Protein AF-A0A5E4I6Q4-F1 (afdb_monomer_lite)

Structure (mmCIF, N/CA/C/O backbone):
data_AF-A0A5E4I6Q4-F1
#
_entry.id   AF-A0A5E4I6Q4-F1
#
loop_
_atom_site.group_PDB
_atom_site.id
_atom_site.type_symbol
_atom_site.label_atom_id
_atom_site.label_alt_id
_atom_site.label_comp_id
_atom_site.label_asym_id
_atom_site.label_entity_id
_atom_site.label_seq_id
_atom_site.pdbx_PDB_ins_code
_atom_site.Cartn_x
_atom_site.Cartn_y
_atom_site.Cartn_z
_atom_site.occupancy
_atom_site.B_iso_or_equiv
_atom_site.auth_seq_id
_atom_site.auth_comp_id
_atom_site.auth_asym_id
_atom_site.auth_atom_id
_atom_site.pdbx_PDB_model_num
ATOM 1 N N . MET A 1 1 ? -23.056 -50.085 17.068 1.00 37.31 1 MET A N 1
ATOM 2 C CA . MET A 1 1 ? -22.862 -48.964 16.122 1.00 37.31 1 MET A CA 1
ATOM 3 C C . MET A 1 1 ? -22.404 -47.774 16.956 1.00 37.31 1 MET A C 1
ATOM 5 O O . MET A 1 1 ? -23.234 -47.095 17.533 1.00 37.31 1 MET A O 1
ATOM 9 N N . ASN A 1 2 ? -21.147 -47.797 17.407 1.00 28.59 2 ASN A N 1
ATOM 10 C CA . ASN A 1 2 ? -20.019 -47.035 16.840 1.00 28.59 2 ASN A CA 1
ATOM 11 C C . ASN A 1 2 ? -20.391 -45.556 16.638 1.00 28.59 2 ASN A C 1
ATOM 13 O O . ASN A 1 2 ? -21.121 -45.236 15.712 1.00 28.59 2 ASN A O 1
ATOM 17 N N . ASN A 1 3 ? -20.069 -44.687 17.597 1.00 42.19 3 ASN A N 1
ATOM 18 C CA . ASN A 1 3 ? -18.735 -44.093 17.787 1.00 42.19 3 ASN A CA 1
ATOM 19 C C . ASN A 1 3 ? -18.360 -43.156 16.629 1.00 42.19 3 ASN A C 1
ATOM 21 O O . ASN A 1 3 ? -17.433 -43.450 15.887 1.00 42.19 3 ASN A O 1
ATOM 25 N N . ILE A 1 4 ? -19.116 -42.065 16.462 1.00 39.75 4 ILE A N 1
ATOM 26 C CA . ILE A 1 4 ? -18.724 -40.887 15.674 1.00 39.75 4 ILE A CA 1
ATOM 27 C C . ILE A 1 4 ? -19.424 -39.675 16.298 1.00 39.75 4 ILE A C 1
ATOM 29 O O . ILE A 1 4 ? -20.606 -39.482 16.032 1.00 39.75 4 ILE A O 1
ATOM 33 N N . SER A 1 5 ? -18.722 -38.929 17.162 1.00 38.31 5 SER A N 1
ATOM 34 C CA . SER A 1 5 ? -18.863 -37.469 17.422 1.00 38.31 5 SER A CA 1
ATOM 35 C C . SER A 1 5 ? -18.318 -37.014 18.793 1.00 38.31 5 SER A C 1
ATOM 37 O O . SER A 1 5 ? -18.852 -36.090 19.389 1.00 38.31 5 SER A O 1
ATOM 39 N N . ASN A 1 6 ? -17.223 -37.611 19.286 1.00 37.44 6 ASN A N 1
ATOM 40 C CA . ASN A 1 6 ? -16.431 -37.016 20.383 1.00 37.44 6 ASN A CA 1
ATOM 41 C C . ASN A 1 6 ? -15.024 -36.562 19.948 1.00 37.44 6 ASN A C 1
ATOM 43 O O . ASN A 1 6 ? -14.197 -36.204 20.778 1.00 37.44 6 ASN A O 1
ATOM 47 N N . GLU A 1 7 ? -14.767 -36.524 18.640 1.00 39.22 7 GLU A N 1
ATOM 48 C CA . GLU A 1 7 ? -13.599 -35.863 18.053 1.00 39.22 7 GLU A CA 1
ATOM 49 C C . GLU A 1 7 ? -14.046 -34.605 17.310 1.00 39.22 7 GLU A C 1
ATOM 51 O O . GLU A 1 7 ? -14.034 -34.547 16.087 1.00 39.22 7 GLU A O 1
ATOM 56 N N . LEU A 1 8 ? -14.490 -33.590 18.044 1.00 41.78 8 LEU A N 1
ATOM 57 C CA . LEU A 1 8 ? -14.462 -32.211 17.573 1.00 41.78 8 LEU A CA 1
ATOM 58 C C . LEU A 1 8 ? -14.488 -31.311 18.803 1.00 41.78 8 LEU A C 1
ATOM 60 O O . LEU A 1 8 ? -15.467 -31.288 19.537 1.00 41.78 8 LEU A O 1
ATOM 64 N N . ILE A 1 9 ? -13.402 -30.548 18.948 1.00 37.16 9 ILE A N 1
ATOM 65 C CA . ILE A 1 9 ? -13.146 -29.506 19.946 1.00 37.16 9 ILE A CA 1
ATOM 66 C C . ILE A 1 9 ? -12.423 -30.019 21.205 1.00 37.16 9 ILE A C 1
ATOM 68 O O . ILE A 1 9 ? -13.009 -30.309 22.241 1.00 37.16 9 ILE A O 1
ATOM 72 N N . GLY A 1 10 ? -11.089 -30.034 21.129 1.00 40.12 10 GLY A N 1
ATOM 73 C CA . GLY A 1 10 ? -10.194 -30.047 22.288 1.00 40.12 10 GLY A CA 1
ATOM 74 C C . GLY A 1 10 ? -10.239 -28.730 23.072 1.00 40.12 10 GLY A C 1
ATOM 75 O O . GLY A 1 10 ? -9.217 -28.070 23.230 1.00 40.12 10 GLY A O 1
ATOM 76 N N . ILE A 1 11 ? -11.421 -28.339 23.546 1.00 40.50 11 ILE A N 1
ATOM 77 C CA . ILE A 1 11 ? -11.565 -27.397 24.653 1.00 40.50 11 ILE A CA 1
ATOM 78 C C . ILE A 1 11 ? -11.856 -28.280 25.856 1.00 40.50 11 ILE A C 1
ATOM 80 O O . ILE A 1 11 ? -12.981 -28.722 26.066 1.00 40.50 11 ILE A O 1
ATOM 84 N N . THR A 1 12 ? -10.827 -28.592 26.635 1.00 47.59 12 THR A N 1
ATOM 85 C CA . THR A 1 12 ? -11.036 -29.011 28.017 1.00 47.59 12 THR A CA 1
ATOM 86 C C . THR A 1 12 ? -11.840 -27.898 28.682 1.00 47.59 12 THR A C 1
ATOM 88 O O . THR A 1 12 ? -11.290 -26.826 28.937 1.00 47.59 12 THR A O 1
ATOM 91 N N . GLU A 1 13 ? -13.144 -28.098 28.907 1.00 59.09 13 GLU A N 1
ATOM 92 C CA . GLU A 1 13 ? -13.925 -27.161 29.715 1.00 59.09 13 GLU A CA 1
ATOM 93 C C . GLU A 1 13 ? -13.166 -26.950 31.027 1.00 59.09 13 GLU A C 1
ATOM 95 O O . GLU A 1 13 ? -12.804 -27.907 31.719 1.00 59.09 13 GLU A O 1
ATOM 100 N N . LYS A 1 14 ? -12.828 -25.694 31.327 1.00 69.19 14 LYS A N 1
ATOM 101 C CA . LYS A 1 14 ? -12.052 -25.346 32.512 1.00 69.19 14 LYS A CA 1
ATOM 102 C C . LYS A 1 14 ? -12.900 -25.660 33.740 1.00 69.19 14 LYS A C 1
ATOM 104 O O . LYS A 1 14 ? -13.774 -24.887 34.119 1.00 69.19 14 LYS A O 1
ATOM 109 N N . THR A 1 15 ? -12.639 -26.807 34.349 1.00 78.19 15 THR A N 1
ATOM 110 C CA . THR A 1 15 ? -13.292 -27.222 35.588 1.00 78.19 15 THR A CA 1
ATOM 111 C C . THR A 1 15 ? -12.471 -26.801 36.799 1.00 78.19 15 THR A C 1
ATOM 113 O O . THR A 1 15 ? -11.248 -26.938 36.764 1.00 78.19 15 THR A O 1
ATOM 116 N N . MET A 1 16 ? -13.126 -26.393 37.881 1.00 76.25 16 MET A N 1
ATOM 117 C CA . MET A 1 16 ? -12.502 -26.186 39.193 1.00 76.25 16 MET A CA 1
ATOM 118 C C . MET A 1 16 ? -13.147 -27.081 40.254 1.00 76.25 16 MET A C 1
ATOM 120 O O . MET A 1 16 ? -14.271 -27.556 40.093 1.00 76.25 16 MET A O 1
ATOM 124 N N . THR A 1 17 ? -12.430 -27.345 41.335 1.00 85.44 17 THR A N 1
ATOM 125 C CA . THR A 1 17 ? -12.935 -28.087 42.492 1.00 85.44 17 THR A CA 1
ATOM 126 C C . THR A 1 17 ? -13.806 -27.196 43.383 1.00 85.44 17 THR A C 1
ATOM 128 O O . THR A 1 17 ? -13.746 -25.968 43.330 1.00 85.44 17 THR A O 1
ATOM 131 N N . VAL A 1 18 ? -14.608 -27.820 44.250 1.00 81.69 18 VAL A N 1
ATOM 132 C CA . VAL A 1 18 ? -15.419 -27.104 45.253 1.00 81.69 18 VAL A CA 1
ATOM 133 C C . VAL A 1 18 ? -14.542 -26.260 46.185 1.00 81.69 18 VAL A C 1
ATOM 135 O O . VAL A 1 18 ? -14.928 -25.146 46.532 1.00 81.69 18 VAL A O 1
ATOM 138 N N . GLN A 1 19 ? -13.353 -26.759 46.537 1.00 80.94 19 GLN A N 1
ATOM 139 C CA . GLN A 1 19 ? -12.404 -26.049 47.392 1.00 80.94 19 GLN A CA 1
ATOM 140 C C . GLN A 1 19 ? -11.861 -24.789 46.705 1.00 80.94 19 GLN A C 1
ATOM 142 O O . GLN A 1 19 ? -11.884 -23.717 47.296 1.00 80.94 19 GLN A O 1
ATOM 147 N N . GLU A 1 20 ? -11.460 -24.887 45.436 1.00 79.88 20 GLU A N 1
ATOM 148 C CA . GLU A 1 20 ? -10.967 -23.733 44.668 1.00 79.88 20 GLU A CA 1
ATOM 149 C C . GLU A 1 20 ? -12.044 -22.651 44.489 1.00 79.88 20 GLU A C 1
ATOM 151 O O . GLU A 1 20 ? -11.748 -21.454 44.556 1.00 79.88 20 GLU A O 1
ATOM 156 N N . LEU A 1 21 ? -13.307 -23.052 44.301 1.00 81.31 21 LEU A N 1
ATOM 157 C CA . LEU A 1 21 ? -14.433 -22.117 44.258 1.00 81.31 21 LEU A CA 1
ATOM 158 C C . LEU A 1 21 ? -14.678 -21.459 45.624 1.00 81.31 21 LEU A C 1
ATOM 160 O O . LEU A 1 21 ? -14.914 -20.253 45.689 1.00 81.31 21 LEU A O 1
ATOM 164 N N . ALA A 1 22 ? -14.616 -22.237 46.706 1.00 80.31 22 ALA A N 1
ATOM 165 C CA . ALA A 1 22 ? -14.786 -21.749 48.072 1.00 80.31 22 ALA A CA 1
ATOM 166 C C . ALA A 1 22 ? -13.720 -20.701 48.430 1.00 80.31 22 ALA A C 1
ATOM 168 O O . ALA A 1 22 ? -14.059 -19.616 48.907 1.00 80.31 22 ALA A O 1
ATOM 169 N N . ASP A 1 23 ? -12.459 -20.986 48.099 1.00 81.25 23 ASP A N 1
ATOM 170 C CA . ASP A 1 23 ? -11.334 -20.074 48.307 1.00 81.25 23 ASP A CA 1
ATOM 171 C C . ASP A 1 23 ? -11.501 -18.784 47.486 1.00 81.25 23 ASP A C 1
ATOM 173 O O . ASP A 1 23 ? -11.292 -17.688 48.007 1.00 81.25 23 ASP A O 1
ATOM 177 N N . SER A 1 24 ? -11.955 -18.897 46.230 1.00 78.44 24 SER A N 1
ATOM 178 C CA . SER A 1 24 ? -12.177 -17.750 45.330 1.00 78.44 24 SER A CA 1
ATOM 179 C C . SER A 1 24 ? -13.331 -16.843 45.766 1.00 78.44 24 SER A C 1
ATOM 181 O O . SER A 1 24 ? -13.309 -15.642 45.501 1.00 78.44 24 SER A O 1
ATOM 183 N N . LEU A 1 25 ? -14.358 -17.410 46.402 1.00 77.62 25 LEU A N 1
ATOM 184 C CA . LEU A 1 25 ? -15.524 -16.676 46.897 1.00 77.62 25 LEU A CA 1
ATOM 185 C C . LEU A 1 25 ? -15.396 -16.281 48.378 1.00 77.62 25 LEU A C 1
ATOM 187 O O . LEU A 1 25 ? -16.311 -15.661 48.911 1.00 77.62 25 LEU A O 1
ATOM 191 N N . HIS A 1 26 ? -14.284 -16.624 49.041 1.00 79.56 26 HIS A N 1
ATOM 192 C CA . HIS A 1 26 ? -14.064 -16.414 50.478 1.00 79.56 26 HIS A CA 1
ATOM 193 C C . HIS A 1 26 ? -15.190 -16.977 51.365 1.00 79.56 26 HIS A C 1
ATOM 195 O O . HIS A 1 26 ? -15.563 -16.395 52.384 1.00 79.56 26 HIS A O 1
ATOM 201 N N . VAL A 1 27 ? -15.725 -18.140 50.989 1.00 79.69 27 VAL A N 1
ATOM 202 C CA . VAL A 1 27 ? -16.767 -18.856 51.739 1.00 79.69 27 VAL A CA 1
ATOM 203 C C . VAL A 1 27 ? -16.291 -20.253 52.115 1.00 79.69 27 VAL A C 1
ATOM 205 O O . VAL A 1 27 ? -15.338 -20.777 51.553 1.00 79.69 27 VAL A O 1
ATOM 208 N N . SER A 1 28 ? -16.958 -20.893 53.077 1.00 82.81 28 SER A N 1
ATOM 209 C CA . SER A 1 28 ? -16.600 -22.265 53.447 1.00 82.81 28 SER A CA 1
ATOM 210 C C . SER A 1 28 ? -17.014 -23.269 52.363 1.00 82.81 28 SER A C 1
ATOM 212 O O . SER A 1 28 ? -18.101 -23.155 51.793 1.00 82.81 28 SER A O 1
ATOM 214 N N . ASP A 1 29 ? -16.208 -24.314 52.152 1.00 83.81 29 ASP A N 1
ATOM 215 C CA . ASP A 1 29 ? -16.547 -25.461 51.289 1.00 83.81 29 ASP A CA 1
ATOM 216 C C . ASP A 1 29 ? -17.932 -26.047 51.646 1.00 83.81 29 ASP A C 1
ATOM 218 O O . ASP A 1 29 ? -18.755 -26.327 50.772 1.00 83.81 29 ASP A O 1
ATOM 222 N N . LYS A 1 30 ? -18.266 -26.097 52.943 1.00 82.62 30 LYS A N 1
ATOM 223 C CA . LYS A 1 30 ? -19.582 -26.520 53.447 1.00 82.62 30 LYS A CA 1
ATOM 224 C C . LYS A 1 30 ? -20.731 -25.638 52.947 1.00 82.62 30 LYS A C 1
ATOM 226 O O . LYS A 1 30 ? -21.824 -26.148 52.703 1.00 82.62 30 LYS A O 1
ATOM 231 N N . THR A 1 31 ? -20.506 -24.331 52.824 1.00 81.94 31 THR A N 1
ATOM 232 C CA . THR A 1 31 ? -21.489 -23.383 52.283 1.00 81.94 31 THR A CA 1
ATOM 233 C C . THR A 1 31 ? -21.745 -23.687 50.812 1.00 81.94 31 THR A C 1
ATOM 235 O O . THR A 1 31 ? -22.898 -23.869 50.436 1.00 81.94 31 THR A O 1
ATOM 238 N N . ILE A 1 32 ? -20.686 -23.865 50.013 1.00 82.94 32 ILE A N 1
ATOM 239 C CA . ILE A 1 32 ? -20.807 -24.233 48.595 1.00 82.94 32 ILE A CA 1
ATOM 240 C C . ILE A 1 32 ? -21.587 -25.543 48.431 1.00 82.94 32 ILE A C 1
ATOM 242 O O . ILE A 1 32 ? -22.529 -25.608 47.644 1.00 82.94 32 ILE A O 1
ATOM 246 N N . ARG A 1 33 ? -21.257 -26.580 49.213 1.00 83.69 33 ARG A N 1
ATOM 247 C CA . ARG A 1 33 ? -21.940 -27.886 49.145 1.00 83.69 33 ARG A CA 1
ATOM 248 C C . ARG A 1 33 ? -23.430 -27.802 49.455 1.00 83.69 33 ARG A C 1
ATOM 250 O O . ARG A 1 33 ? -24.223 -28.449 48.782 1.00 83.69 33 ARG A O 1
ATOM 257 N N . ARG A 1 34 ? -23.824 -26.997 50.445 1.00 80.81 34 ARG A N 1
ATOM 258 C CA . ARG A 1 34 ? -25.244 -26.769 50.765 1.00 80.81 34 ARG A CA 1
ATOM 259 C C . ARG A 1 34 ? -25.977 -26.072 49.627 1.00 80.81 34 ARG A C 1
ATOM 261 O O . ARG A 1 34 ? -27.086 -26.474 49.293 1.00 80.81 34 ARG A O 1
ATOM 268 N N . THR A 1 35 ? -25.347 -25.076 49.011 1.00 82.25 35 THR A N 1
ATOM 269 C CA . THR A 1 35 ? -25.918 -24.374 47.858 1.00 82.25 35 THR A CA 1
ATOM 270 C C . THR A 1 35 ? -26.094 -25.315 46.669 1.00 82.25 35 THR A C 1
ATOM 272 O O . THR A 1 35 ? -27.136 -25.287 46.026 1.00 82.25 35 THR A O 1
ATOM 275 N N . ILE A 1 36 ? -25.131 -26.207 46.418 1.00 80.62 36 ILE A N 1
ATOM 276 C CA . ILE A 1 36 ? -25.232 -27.241 45.375 1.00 80.62 36 ILE A CA 1
ATOM 277 C C . ILE A 1 36 ? -26.431 -28.164 45.620 1.00 80.62 36 ILE A C 1
ATOM 279 O O . ILE A 1 36 ? -27.177 -28.445 44.686 1.00 80.62 36 ILE A O 1
ATOM 283 N N . ILE A 1 37 ? -26.636 -28.611 46.864 1.00 78.69 37 ILE A N 1
ATOM 284 C CA . ILE A 1 37 ? -27.785 -29.452 47.235 1.00 78.69 37 ILE A CA 1
ATOM 285 C C . ILE A 1 37 ? -29.097 -28.702 46.977 1.00 78.69 37 ILE A C 1
ATOM 287 O O . ILE A 1 37 ? -29.947 -29.220 46.266 1.00 78.69 37 ILE A O 1
ATOM 291 N N . SER A 1 38 ? -29.215 -27.456 47.445 1.00 78.25 38 SER A N 1
ATOM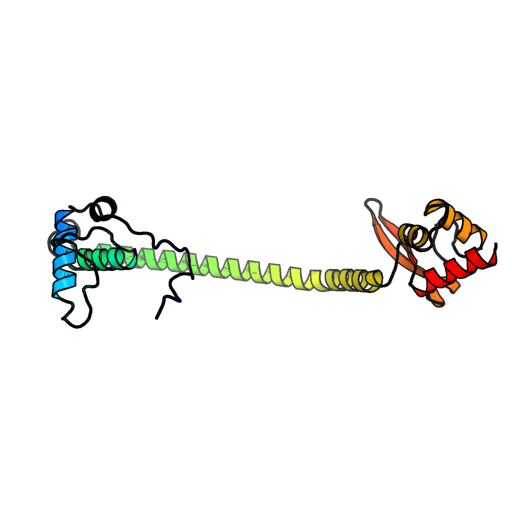 292 C CA . SER A 1 38 ? -30.398 -26.608 47.220 1.00 78.25 38 SER A CA 1
ATOM 293 C C . SER A 1 38 ? -30.704 -26.402 45.728 1.00 78.25 38 SER A C 1
ATOM 295 O O . SER A 1 38 ? -31.844 -26.523 45.282 1.00 78.25 38 SER A O 1
ATOM 297 N N . ILE A 1 39 ? -29.674 -26.138 44.917 1.00 77.44 39 ILE A N 1
ATOM 298 C CA . ILE A 1 39 ? -29.818 -25.985 43.462 1.00 77.44 39 ILE A CA 1
ATOM 299 C C . ILE A 1 39 ? -30.283 -27.298 42.817 1.00 77.44 39 ILE A C 1
ATOM 301 O O . ILE A 1 39 ? -31.140 -27.277 41.940 1.00 77.44 39 ILE A O 1
ATOM 305 N N . ASN A 1 40 ? -29.746 -28.440 43.247 1.00 72.69 40 ASN A N 1
ATOM 306 C CA . ASN A 1 40 ? -30.131 -29.741 42.703 1.00 72.69 40 ASN A CA 1
ATOM 307 C C . ASN A 1 40 ? -31.540 -30.178 43.145 1.00 72.69 40 ASN A C 1
ATOM 309 O O . ASN A 1 40 ? -32.232 -30.820 42.367 1.00 72.69 40 ASN A O 1
ATOM 313 N N . GLU A 1 41 ? -31.976 -29.826 44.357 1.00 71.06 41 GLU A N 1
ATOM 314 C CA . GLU A 1 41 ? -33.321 -30.129 44.875 1.00 71.06 41 GLU A CA 1
ATOM 315 C C . GLU A 1 41 ? -34.415 -29.266 44.227 1.00 71.06 41 GLU A C 1
ATOM 317 O O . GLU A 1 41 ? -35.553 -29.706 44.090 1.00 71.06 41 GLU A O 1
ATOM 322 N N . THR A 1 42 ? -34.080 -28.045 43.802 1.00 68.19 42 THR A N 1
ATOM 323 C CA . THR A 1 42 ? -35.021 -27.124 43.137 1.00 68.19 42 THR A CA 1
ATOM 324 C C . THR A 1 42 ? -35.219 -27.411 41.644 1.00 68.19 42 THR A C 1
ATOM 326 O O . THR A 1 42 ? -36.145 -26.874 41.035 1.00 68.19 42 THR A O 1
ATOM 329 N N . LEU A 1 43 ? -34.382 -28.261 41.043 1.00 64.62 43 LEU A N 1
ATOM 330 C CA . LEU A 1 43 ? -34.456 -28.660 39.636 1.00 64.62 43 LEU A CA 1
ATOM 331 C C . LEU A 1 43 ? -35.113 -30.049 39.521 1.00 64.62 43 LEU A C 1
ATOM 333 O O . LEU A 1 43 ? -34.482 -31.074 39.762 1.00 64.62 43 LEU A O 1
ATOM 337 N N . ASP A 1 44 ? -36.397 -30.084 39.159 1.00 51.84 44 ASP A N 1
ATOM 338 C CA . ASP A 1 44 ? -37.236 -31.289 39.210 1.00 51.84 44 ASP A CA 1
ATOM 339 C C . ASP A 1 44 ? -36.951 -32.308 38.067 1.00 51.84 44 ASP A C 1
ATOM 341 O O . ASP A 1 44 ? -37.130 -32.034 36.876 1.00 51.84 44 ASP A O 1
ATOM 345 N N . SER A 1 45 ? -36.463 -33.488 38.472 1.00 47.47 45 SER A N 1
ATOM 346 C CA . SER A 1 45 ? -36.653 -34.870 37.965 1.00 47.47 45 SER A CA 1
ATOM 347 C C . SER A 1 45 ? -36.604 -35.272 36.470 1.00 47.47 45 SER A C 1
ATOM 349 O O . SER A 1 45 ? -36.641 -36.474 36.207 1.00 47.47 45 SER A O 1
ATOM 351 N N . THR A 1 46 ? -36.432 -34.386 35.478 1.00 45.56 46 THR A N 1
ATOM 352 C CA . THR A 1 46 ? -36.355 -34.813 34.045 1.00 45.56 46 THR A CA 1
ATOM 353 C C . THR A 1 46 ? -34.986 -34.607 33.381 1.00 45.56 46 THR A C 1
ATOM 355 O O . THR A 1 46 ? -34.751 -35.068 32.265 1.00 45.56 46 THR A O 1
ATOM 358 N N . ALA A 1 47 ? -34.033 -33.987 34.075 1.00 43.41 47 ALA A N 1
ATOM 359 C CA . ALA A 1 47 ? -32.642 -33.912 33.645 1.00 43.41 47 ALA A CA 1
ATOM 360 C C . ALA A 1 47 ? -31.755 -34.393 34.792 1.00 43.41 47 ALA A C 1
ATOM 362 O O . ALA A 1 47 ? -31.725 -33.782 35.858 1.00 43.41 47 ALA A O 1
ATOM 363 N N . GLN A 1 48 ? -31.051 -35.503 34.576 1.00 42.44 48 GLN A N 1
ATOM 364 C CA . GLN A 1 48 ? -29.946 -35.945 35.423 1.00 42.44 48 GLN A CA 1
ATOM 365 C C . GLN A 1 48 ? -29.100 -34.717 35.830 1.00 42.44 48 GLN A C 1
ATOM 367 O O . GLN A 1 48 ? -28.639 -33.987 34.956 1.00 42.44 48 GLN A O 1
ATOM 372 N N . GLY A 1 49 ? -28.985 -34.480 37.142 1.00 52.69 49 GLY A N 1
ATOM 373 C CA . GLY A 1 49 ? -28.625 -33.210 37.789 1.00 52.69 49 GLY A CA 1
ATOM 374 C C . GLY A 1 49 ? -27.585 -32.320 37.098 1.00 52.69 49 GLY A C 1
ATOM 375 O O . GLY A 1 49 ? -26.539 -32.786 36.654 1.00 52.69 49 GLY A O 1
ATOM 376 N N . TYR A 1 50 ? -27.858 -31.008 37.106 1.00 60.25 50 TYR A N 1
ATOM 377 C CA . TYR A 1 50 ? -27.000 -29.946 36.561 1.00 60.25 50 TYR A CA 1
ATOM 378 C C . TYR A 1 50 ? -25.565 -29.994 37.101 1.00 60.25 50 TYR A C 1
ATOM 380 O O . TYR A 1 50 ? -24.648 -29.579 36.402 1.00 60.25 50 TYR A O 1
ATOM 388 N N . ILE A 1 51 ? -25.361 -30.518 38.315 1.00 64.25 51 ILE A N 1
ATOM 389 C CA . ILE A 1 51 ? -24.047 -30.794 38.902 1.00 64.25 51 ILE A CA 1
ATOM 390 C C . ILE A 1 51 ? -23.946 -32.296 39.185 1.00 64.25 51 ILE A C 1
ATOM 392 O O . ILE A 1 51 ? -24.644 -32.819 40.057 1.00 64.25 51 ILE A O 1
ATOM 396 N N . HIS A 1 52 ? -23.051 -32.988 38.478 1.00 60.94 52 HIS A N 1
ATOM 397 C CA . HIS A 1 52 ? -22.773 -34.399 38.733 1.00 60.94 52 HIS A CA 1
ATOM 398 C C . HIS A 1 52 ? -22.084 -34.571 40.092 1.00 60.94 52 HIS A C 1
ATOM 400 O O . HIS A 1 52 ? -21.048 -33.962 40.372 1.00 60.94 52 HIS A O 1
ATOM 406 N N . THR A 1 53 ? -22.668 -35.415 40.940 1.00 63.91 53 THR A N 1
ATOM 407 C CA . THR A 1 53 ? -22.111 -35.779 42.244 1.00 63.91 53 THR A CA 1
ATOM 408 C C . THR A 1 53 ? -21.814 -37.277 42.270 1.00 63.91 53 THR A C 1
ATOM 410 O O . THR A 1 53 ? -22.639 -38.076 41.834 1.00 63.91 53 THR A O 1
ATOM 413 N N . GLU A 1 54 ? -20.652 -37.674 42.787 1.00 57.50 54 GLU A N 1
ATOM 414 C CA . GLU A 1 54 ? -20.380 -39.066 43.172 1.00 57.50 54 GLU A CA 1
ATOM 415 C C . GLU A 1 54 ? -20.481 -39.154 44.694 1.00 57.50 54 GLU A C 1
ATOM 417 O O . GLU A 1 54 ? -19.897 -38.338 45.407 1.00 57.50 54 GLU A O 1
ATOM 422 N N . ASN A 1 55 ? -21.260 -40.106 45.216 1.00 56.81 55 ASN A N 1
ATOM 423 C CA . ASN A 1 55 ? -21.509 -40.260 46.659 1.00 56.81 55 ASN A CA 1
ATOM 424 C C . ASN A 1 55 ? -22.020 -38.978 47.364 1.00 56.81 55 ASN A C 1
ATOM 426 O O . ASN A 1 55 ? -21.759 -38.771 48.547 1.00 56.81 55 ASN A O 1
ATOM 430 N N . GLY A 1 56 ? -22.726 -38.094 46.645 1.00 57.09 56 GLY A N 1
ATOM 431 C CA . GLY A 1 56 ? -23.212 -36.809 47.172 1.00 57.09 56 GLY A CA 1
ATOM 432 C C . GLY A 1 56 ? -22.168 -35.680 47.189 1.00 57.09 56 GLY A C 1
ATOM 433 O O . GLY A 1 56 ? -22.419 -34.614 47.747 1.00 57.09 56 GLY A O 1
ATOM 434 N N . ILE A 1 57 ? -21.000 -35.886 46.571 1.00 59.50 57 ILE A N 1
ATOM 435 C CA . ILE A 1 57 ? -19.898 -34.920 46.498 1.00 59.50 57 ILE A CA 1
ATOM 436 C C . ILE A 1 57 ? -19.703 -34.497 45.036 1.00 59.50 57 ILE A C 1
ATOM 438 O O . ILE A 1 57 ? -19.426 -35.323 44.169 1.00 59.50 57 ILE A O 1
ATOM 442 N N . ALA A 1 58 ? -19.817 -33.196 44.754 1.00 61.09 58 ALA A N 1
ATOM 443 C CA . ALA A 1 58 ? -19.405 -32.638 43.465 1.00 61.09 58 ALA A CA 1
ATOM 444 C C . ALA A 1 58 ? -17.871 -32.653 43.367 1.00 61.09 58 ALA A C 1
ATOM 446 O O . ALA A 1 58 ? -17.192 -32.099 44.235 1.00 61.09 58 ALA A O 1
ATOM 447 N N . ILE A 1 59 ? -17.326 -33.300 42.334 1.00 63.16 59 ILE A N 1
ATOM 448 C CA . ILE A 1 59 ? -15.871 -33.464 42.160 1.00 63.16 59 ILE A CA 1
ATOM 449 C C . ILE A 1 59 ? -15.288 -32.301 41.352 1.00 63.16 59 ILE A C 1
ATOM 451 O O . ILE A 1 59 ? -14.197 -31.815 41.653 1.00 63.16 59 ILE A O 1
ATOM 455 N N . ARG A 1 60 ? -16.022 -31.841 40.332 1.00 74.19 60 ARG A N 1
ATOM 456 C CA . ARG A 1 60 ? -15.604 -30.785 39.407 1.00 74.19 60 ARG A CA 1
ATOM 457 C C . ARG A 1 60 ? -16.792 -29.941 38.968 1.00 74.19 60 ARG A C 1
ATOM 459 O O . ARG A 1 60 ? -17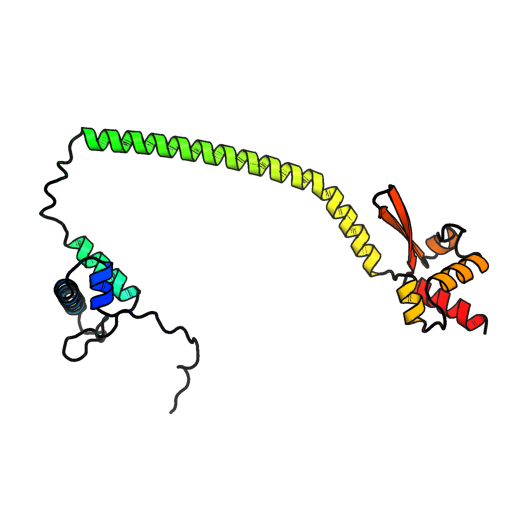.849 -30.486 38.664 1.00 74.19 60 ARG A O 1
ATOM 466 N N . LEU A 1 61 ? -16.580 -28.630 38.939 1.00 77.00 61 LEU A N 1
ATOM 467 C CA . LEU A 1 61 ? -17.558 -27.621 38.562 1.00 77.00 61 LEU A CA 1
ATOM 468 C C . LEU A 1 61 ? -17.107 -26.898 37.292 1.00 77.00 61 LEU A C 1
ATOM 470 O O . LEU A 1 61 ? -15.958 -26.459 37.207 1.00 77.00 61 LEU A O 1
ATOM 474 N N . THR A 1 62 ? -18.001 -26.769 36.318 1.00 79.81 62 THR A N 1
ATOM 475 C CA . THR A 1 62 ? -17.812 -25.931 35.129 1.00 79.81 62 THR A CA 1
ATOM 476 C C . THR A 1 62 ? -18.036 -24.456 35.472 1.00 79.81 62 THR A C 1
ATOM 478 O O . THR A 1 62 ? -18.661 -24.113 36.477 1.00 79.81 62 THR A O 1
ATOM 481 N N . GLU A 1 63 ? -17.562 -23.548 34.620 1.00 71.25 63 GLU A N 1
ATOM 482 C CA . GLU A 1 63 ? -17.722 -22.098 34.813 1.00 71.25 63 GLU A CA 1
ATOM 483 C C . GLU A 1 63 ? -19.196 -21.658 34.928 1.00 71.25 63 GLU A C 1
ATOM 485 O O . GLU A 1 63 ? -19.542 -20.804 35.753 1.00 71.25 63 GLU A O 1
ATOM 490 N N . ALA A 1 64 ? -20.084 -22.296 34.159 1.00 69.12 64 ALA A N 1
ATOM 491 C CA . ALA A 1 64 ? -21.521 -22.049 34.226 1.00 69.12 64 ALA A CA 1
ATOM 492 C C . ALA A 1 64 ? -22.102 -22.443 35.598 1.00 69.12 64 ALA A C 1
ATOM 494 O O . ALA A 1 64 ? -22.878 -21.688 36.191 1.00 69.12 64 ALA A O 1
ATOM 495 N N . GLN A 1 65 ? -21.660 -23.579 36.149 1.00 76.94 65 GLN A N 1
ATOM 496 C CA . GLN A 1 65 ? -22.075 -24.046 37.473 1.00 76.94 65 GLN A CA 1
ATOM 497 C C . GLN A 1 65 ? -21.569 -23.116 38.583 1.00 76.94 65 GLN A C 1
ATOM 499 O O . GLN A 1 65 ? -22.340 -22.743 39.468 1.00 76.94 65 GLN A O 1
ATOM 504 N N . CYS A 1 66 ? -20.310 -22.671 38.510 1.00 75.69 66 CYS A N 1
ATOM 505 C CA . CYS A 1 66 ? -19.739 -21.722 39.470 1.00 75.69 66 CYS A CA 1
ATOM 506 C C . CYS A 1 66 ? -20.498 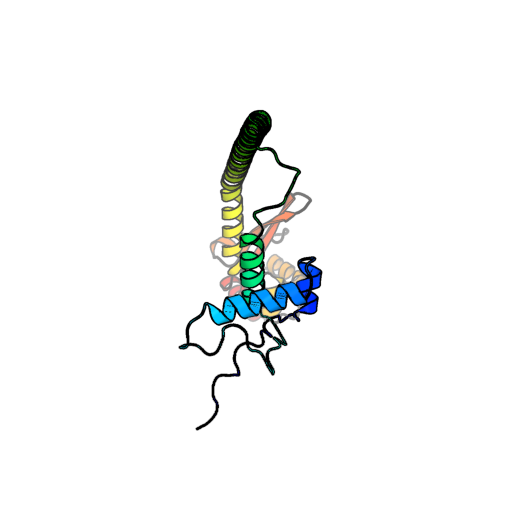-20.390 39.488 1.00 75.69 66 CYS A C 1
ATOM 508 O O . CYS A 1 66 ? -20.801 -19.860 40.558 1.00 75.69 66 CYS A O 1
ATOM 510 N N . THR A 1 67 ? -20.854 -19.871 38.311 1.00 77.12 67 THR A N 1
ATOM 511 C CA . THR A 1 67 ? -21.624 -18.625 38.183 1.00 77.12 67 THR A CA 1
ATOM 512 C C . THR A 1 67 ? -22.997 -18.743 38.841 1.00 77.12 67 THR A C 1
ATOM 514 O O . THR A 1 67 ? -23.399 -17.859 39.597 1.00 77.12 67 THR A O 1
ATOM 517 N N . ARG A 1 68 ? -23.702 -19.861 38.629 1.00 75.88 68 ARG A N 1
ATOM 518 C CA . ARG A 1 68 ? -25.015 -20.091 39.247 1.00 75.88 68 ARG A CA 1
ATOM 519 C C . ARG A 1 68 ? -24.929 -20.194 40.771 1.00 75.88 68 ARG A C 1
ATOM 521 O O . ARG A 1 68 ? -25.758 -19.601 41.456 1.00 75.88 68 ARG A O 1
ATOM 528 N N . ILE A 1 69 ? -23.918 -20.896 41.291 1.00 78.56 69 ILE A N 1
ATOM 529 C CA . ILE A 1 69 ? -23.661 -21.001 42.736 1.00 78.56 69 ILE A CA 1
ATOM 530 C C . ILE A 1 69 ? -23.395 -19.616 43.335 1.00 78.56 69 ILE A C 1
ATOM 532 O O . ILE A 1 69 ? -23.957 -19.287 44.377 1.00 78.56 69 ILE A O 1
ATOM 536 N N . LYS A 1 70 ? -22.581 -18.790 42.667 1.00 78.38 70 LYS A N 1
ATOM 537 C CA . LYS A 1 70 ? -22.300 -17.417 43.101 1.00 78.38 70 LYS A CA 1
ATOM 538 C C . LYS A 1 70 ? -23.578 -16.576 43.184 1.00 78.38 70 LYS A C 1
ATOM 540 O O . LYS A 1 70 ? -23.819 -15.959 44.214 1.00 78.38 70 LYS A O 1
ATOM 545 N N . MET A 1 71 ? -24.412 -16.603 42.144 1.00 74.31 71 MET A N 1
ATOM 546 C CA . MET A 1 71 ? -25.682 -15.865 42.129 1.00 74.31 71 MET A CA 1
ATOM 547 C C . MET A 1 71 ? -26.624 -16.297 43.257 1.00 74.31 71 MET A C 1
ATOM 549 O O . MET A 1 71 ? -27.292 -15.463 43.860 1.00 74.31 71 MET A O 1
ATOM 553 N N . GLU A 1 72 ? -26.686 -17.597 43.542 1.00 78.75 72 GLU A N 1
ATOM 554 C CA . GLU A 1 72 ? -27.525 -18.126 44.616 1.00 78.75 72 GLU A CA 1
ATOM 555 C C . GLU A 1 72 ? -27.023 -17.649 45.987 1.00 78.75 72 GLU A C 1
ATOM 557 O O . GLU A 1 72 ? -27.811 -17.187 46.805 1.00 78.75 72 GLU A O 1
ATOM 562 N N . LEU A 1 73 ? -25.705 -17.670 46.222 1.00 76.25 73 LEU A N 1
ATOM 563 C CA . LEU A 1 73 ? -25.105 -17.146 47.455 1.00 76.25 73 LEU A CA 1
ATOM 564 C C . LEU A 1 73 ? -25.380 -15.651 47.640 1.00 76.25 73 LEU A C 1
ATOM 566 O O . LEU A 1 73 ? -25.789 -15.242 48.724 1.00 76.25 73 LEU A O 1
ATOM 570 N N . GLU A 1 74 ? -25.212 -14.854 46.584 1.00 71.88 74 GLU A N 1
ATOM 571 C CA . GLU A 1 74 ? -25.521 -13.418 46.578 1.00 71.88 74 GLU A CA 1
ATOM 572 C C . GLU A 1 74 ? -27.009 -13.141 46.862 1.00 71.88 74 GLU A C 1
ATOM 574 O O . GLU A 1 74 ? -27.334 -12.165 47.537 1.00 71.88 74 GLU A O 1
ATOM 579 N N . GLY A 1 75 ? -27.912 -14.026 46.428 1.00 64.75 75 GLY A N 1
ATOM 580 C CA . GLY A 1 75 ? -29.348 -13.935 46.706 1.00 64.75 75 GLY A CA 1
ATOM 581 C C . GLY A 1 75 ? -29.731 -14.169 48.174 1.00 64.75 75 GLY A C 1
ATOM 582 O O . GLY A 1 75 ? -30.704 -13.583 48.648 1.00 64.75 75 GLY A O 1
ATOM 583 N N . HIS A 1 76 ? -28.952 -14.966 48.916 1.00 60.19 76 HIS A N 1
ATOM 584 C CA . HIS A 1 76 ? -29.202 -15.285 50.335 1.00 60.19 76 HIS A CA 1
ATOM 585 C C . HIS A 1 76 ? -28.573 -14.280 51.322 1.00 60.19 76 HIS A C 1
ATOM 587 O O . HIS A 1 76 ? -28.727 -14.427 52.534 1.00 60.19 76 HIS A O 1
ATOM 593 N N . HIS A 1 77 ? -27.896 -13.231 50.840 1.00 54.97 77 HIS A N 1
ATOM 594 C CA . HIS A 1 77 ? -27.146 -12.262 51.658 1.00 54.97 77 HIS A CA 1
ATOM 595 C C . HIS A 1 77 ? -27.968 -11.129 52.318 1.00 54.97 77 HIS A C 1
ATOM 597 O O . HIS A 1 77 ? -27.398 -10.122 52.731 1.00 54.97 77 HIS A O 1
ATOM 603 N N . ASN A 1 78 ? -29.281 -11.275 52.519 1.00 55.84 78 ASN A N 1
ATOM 604 C CA . ASN A 1 78 ? -30.069 -10.281 53.263 1.00 55.84 78 ASN A CA 1
ATOM 605 C C . ASN A 1 78 ? -30.443 -10.773 54.666 1.00 55.84 78 ASN A C 1
ATOM 607 O O . ASN A 1 78 ? -31.433 -11.487 54.787 1.00 55.84 78 ASN A O 1
ATOM 611 N N . LEU A 1 79 ? -29.690 -10.344 55.703 1.00 51.88 79 LEU A N 1
ATOM 612 C CA . LEU A 1 79 ? -30.231 -9.840 56.996 1.00 51.88 79 LEU A CA 1
ATOM 613 C C . LEU A 1 79 ? -29.213 -9.465 58.105 1.00 51.88 79 LEU A C 1
ATOM 615 O O . LEU A 1 79 ? -29.641 -9.211 59.228 1.00 51.88 79 LEU A O 1
ATOM 619 N N . ALA A 1 80 ? -27.906 -9.330 57.852 1.00 43.53 80 ALA A N 1
ATOM 620 C CA . ALA A 1 80 ? -27.019 -8.712 58.853 1.00 43.53 80 ALA A CA 1
ATOM 621 C C . ALA A 1 80 ? -25.751 -8.090 58.247 1.00 43.53 80 ALA A C 1
ATOM 623 O O . ALA A 1 80 ? -24.654 -8.604 58.445 1.00 43.53 80 ALA A O 1
ATOM 624 N N . ASP A 1 81 ? -25.892 -6.960 57.550 1.00 43.75 81 ASP A N 1
ATOM 625 C CA . ASP A 1 81 ? -24.781 -6.015 57.397 1.00 43.75 81 ASP A CA 1
ATOM 626 C C . ASP A 1 81 ? -25.116 -4.742 58.181 1.00 43.75 81 ASP A C 1
ATOM 628 O O . ASP A 1 81 ? -25.944 -3.922 57.783 1.00 43.75 81 ASP A O 1
ATOM 632 N N . ASN A 1 82 ? -24.525 -4.619 59.366 1.00 47.25 82 ASN A N 1
ATOM 633 C CA . ASN A 1 82 ? -24.824 -3.568 60.338 1.00 47.25 82 ASN A CA 1
ATOM 634 C C . ASN A 1 82 ? -24.079 -2.251 60.024 1.00 47.25 82 ASN A C 1
ATOM 636 O O . ASN A 1 82 ? -23.750 -1.495 60.936 1.00 47.25 82 ASN A O 1
ATOM 640 N N . THR A 1 83 ? -23.775 -1.980 58.746 1.00 43.88 83 THR A N 1
ATOM 641 C CA . THR A 1 83 ? -23.007 -0.792 58.321 1.00 43.88 83 THR A CA 1
ATOM 642 C C . THR A 1 83 ? -23.701 0.134 57.318 1.00 43.88 83 THR A C 1
ATOM 644 O O . THR A 1 83 ? -23.160 1.196 57.020 1.00 43.88 83 THR A O 1
ATOM 647 N N . ALA A 1 84 ? -24.923 -0.155 56.860 1.00 49.44 84 ALA A N 1
ATOM 648 C CA . ALA A 1 84 ? -25.616 0.718 55.906 1.00 49.44 84 ALA A CA 1
ATOM 649 C C . ALA A 1 84 ? -27.047 1.064 56.341 1.00 49.44 84 ALA A C 1
ATOM 651 O O . ALA A 1 84 ? -28.032 0.537 55.821 1.00 49.44 84 ALA A O 1
ATOM 652 N N . VAL A 1 85 ? -27.176 2.029 57.255 1.00 45.53 85 VAL A N 1
ATOM 653 C CA . VAL A 1 85 ? -28.425 2.793 57.369 1.00 45.53 85 VAL A CA 1
ATOM 654 C C . VAL A 1 85 ? -28.574 3.591 56.069 1.00 45.53 85 VAL A C 1
ATOM 656 O O . VAL A 1 85 ? -27.801 4.514 55.817 1.00 45.53 85 VAL A O 1
ATOM 659 N N . LYS A 1 86 ? -29.546 3.242 55.219 1.00 50.47 86 LYS A N 1
ATOM 660 C CA . LYS A 1 86 ? -29.910 4.066 54.056 1.00 50.47 86 LYS A CA 1
ATOM 661 C C . LYS A 1 86 ? -30.489 5.390 54.561 1.00 50.47 86 LYS A C 1
ATOM 663 O O . LYS A 1 86 ? -31.637 5.439 54.995 1.00 50.47 86 LYS A O 1
ATOM 668 N N . THR A 1 87 ? -29.672 6.440 54.564 1.00 51.69 87 THR A N 1
ATOM 669 C CA . THR A 1 87 ? -30.069 7.807 54.930 1.00 51.69 87 THR A CA 1
ATOM 670 C C . THR A 1 87 ? -30.075 8.703 53.691 1.00 51.69 87 THR A C 1
ATOM 672 O O . THR A 1 87 ? -29.311 8.477 52.756 1.00 51.69 87 THR A O 1
ATOM 675 N N . VAL A 1 88 ? -30.913 9.747 53.701 1.00 53.91 88 VAL A N 1
ATOM 676 C CA . VAL A 1 88 ? -31.094 10.714 52.593 1.00 53.91 88 VAL A CA 1
ATOM 677 C C . VAL A 1 88 ? -29.770 11.346 52.127 1.00 53.91 88 VAL A C 1
ATOM 679 O O . VAL A 1 88 ? -29.628 11.682 50.952 1.00 53.91 88 VAL A O 1
ATOM 682 N N . SER A 1 89 ? -28.777 11.465 53.018 1.00 54.12 89 SER A N 1
ATOM 683 C CA . SER A 1 89 ? -27.438 11.959 52.669 1.00 54.12 89 SER A CA 1
ATOM 684 C C . SER A 1 89 ? -26.723 11.075 51.647 1.00 54.12 89 SER A C 1
ATOM 686 O O . SER A 1 89 ? -26.159 11.601 50.690 1.00 54.12 89 SER A O 1
ATOM 688 N N . ASN A 1 90 ? -26.784 9.749 51.791 1.00 60.62 90 ASN A N 1
ATOM 689 C CA . ASN A 1 90 ? -26.079 8.832 50.892 1.00 60.62 90 ASN A CA 1
ATOM 690 C C . ASN A 1 90 ? -26.705 8.818 49.486 1.00 60.62 90 ASN A C 1
ATOM 692 O O . ASN A 1 90 ? -25.988 8.695 48.493 1.00 60.62 90 ASN A O 1
ATOM 696 N N . ASP A 1 91 ? -28.026 8.998 49.385 1.00 68.50 91 ASP A N 1
ATOM 697 C CA . ASP A 1 91 ? -28.734 9.044 48.098 1.00 68.50 91 ASP A CA 1
ATOM 698 C C . ASP A 1 91 ? -28.408 10.329 47.317 1.00 68.50 91 ASP A C 1
ATOM 700 O O . ASP A 1 91 ? -28.219 10.300 46.097 1.00 68.50 91 ASP A O 1
ATOM 704 N N . MET A 1 92 ? -28.279 11.462 48.016 1.00 70.06 92 MET A N 1
ATOM 705 C CA . MET A 1 92 ? -27.914 12.736 47.393 1.00 70.06 92 MET A CA 1
ATOM 706 C C . MET A 1 92 ? -26.447 12.759 46.942 1.00 70.06 92 MET A C 1
ATOM 708 O O . MET A 1 92 ? -26.144 13.281 45.867 1.00 70.06 92 MET A O 1
ATOM 712 N N . GLU A 1 93 ? -25.543 12.145 47.711 1.00 77.69 93 GLU A N 1
ATOM 713 C CA . GLU A 1 93 ? -24.144 11.953 47.310 1.00 77.69 93 GLU A CA 1
ATOM 714 C C . GLU A 1 93 ? -24.022 11.049 46.080 1.00 77.69 93 GLU A C 1
ATOM 716 O O . GLU A 1 93 ? -23.284 11.373 45.144 1.00 77.69 93 GLU A O 1
ATOM 721 N N . PHE A 1 94 ? -24.787 9.954 46.028 1.00 74.69 94 PHE A N 1
ATOM 722 C CA . PHE A 1 94 ? -24.824 9.070 44.863 1.00 74.69 94 PHE A CA 1
ATOM 723 C C . PHE A 1 94 ? -25.330 9.803 43.613 1.00 74.69 94 PHE A C 1
ATOM 725 O O . PHE A 1 94 ? -24.739 9.695 42.534 1.00 74.69 94 PHE A O 1
ATOM 732 N N . PHE A 1 95 ? -26.374 10.621 43.758 1.00 84.12 95 PHE A N 1
ATOM 733 C CA . PHE A 1 95 ? -26.903 11.424 42.662 1.00 84.12 95 PHE A CA 1
ATOM 734 C C . PHE A 1 95 ? -25.893 12.474 42.172 1.00 84.12 95 PHE A C 1
ATOM 736 O O . PHE A 1 95 ? -25.646 12.577 40.968 1.00 84.12 95 PHE A O 1
ATOM 743 N N . ALA A 1 96 ? -25.232 13.195 43.082 1.00 85.81 96 ALA A N 1
ATOM 744 C CA . ALA A 1 96 ? -24.192 14.164 42.732 1.00 85.81 96 ALA A CA 1
ATOM 745 C C . ALA A 1 96 ? -23.018 13.503 41.987 1.00 85.81 96 ALA A C 1
ATOM 747 O O . ALA A 1 96 ? -22.592 13.999 40.940 1.00 85.81 96 ALA A O 1
ATOM 748 N N . LYS A 1 97 ? -22.563 12.337 42.465 1.00 82.69 97 LYS A N 1
ATOM 749 C CA . LYS A 1 97 ? -21.531 11.523 41.806 1.00 82.69 97 LYS A CA 1
ATOM 750 C C . LYS A 1 97 ? -21.964 11.094 40.403 1.00 82.69 97 LYS A C 1
ATOM 752 O O . LYS A 1 97 ? -21.165 11.130 39.469 1.00 82.69 97 LYS A O 1
ATOM 757 N N . SER A 1 98 ? -23.230 10.711 40.236 1.00 81.44 98 SER A N 1
ATOM 758 C CA . SER A 1 98 ? -23.762 10.282 38.939 1.00 81.44 98 SER A CA 1
ATOM 759 C C . SER A 1 98 ? -23.810 11.426 37.919 1.00 81.44 98 SER A C 1
ATOM 761 O O . SER A 1 98 ? -23.420 11.233 36.768 1.00 81.44 98 SER A O 1
ATOM 763 N N . ILE A 1 99 ? -24.178 12.640 38.349 1.00 91.31 99 ILE A N 1
ATOM 764 C CA . ILE A 1 99 ? -24.145 13.843 37.507 1.00 91.31 99 ILE A CA 1
ATOM 765 C C . ILE A 1 99 ? -22.711 14.165 37.078 1.00 91.31 99 ILE A C 1
ATOM 767 O O . ILE A 1 99 ? -22.480 14.534 35.926 1.00 91.31 99 ILE A O 1
ATOM 771 N N . GLU A 1 100 ? -21.741 14.042 37.983 1.00 89.75 100 GLU A N 1
ATOM 772 C CA . GLU A 1 100 ? -20.331 14.293 37.676 1.00 89.75 100 GLU A CA 1
ATOM 773 C C . GLU A 1 100 ? -19.786 13.290 36.649 1.00 89.75 100 GLU A C 1
ATOM 775 O O . GLU A 1 100 ? -19.179 13.690 35.651 1.00 89.75 100 GLU A O 1
ATOM 780 N N . LEU A 1 101 ? -20.090 12.001 36.829 1.00 89.44 101 LEU A N 1
ATOM 781 C CA . LEU A 1 101 ? -19.752 10.952 35.864 1.00 89.44 101 LEU A CA 1
ATOM 782 C C . LEU A 1 101 ? -20.398 11.204 34.499 1.00 89.44 101 LEU A C 1
ATOM 784 O O . LEU A 1 101 ? -19.743 11.055 33.468 1.00 89.44 101 LEU A O 1
ATOM 788 N N . GLN A 1 102 ? -21.660 11.634 34.479 1.00 90.44 102 GLN A N 1
ATOM 789 C CA . GLN A 1 102 ? -22.368 11.941 33.241 1.00 90.44 102 GLN A CA 1
ATOM 790 C C . GLN A 1 102 ? -21.756 13.153 32.527 1.00 90.44 102 GLN A C 1
ATOM 792 O O . GLN A 1 102 ? -21.526 13.103 31.319 1.00 90.44 102 GLN A O 1
ATOM 797 N N . LYS A 1 103 ? -21.400 14.213 33.263 1.00 93.12 103 LYS A N 1
ATOM 798 C CA . LYS A 1 103 ? -20.673 15.368 32.712 1.00 93.12 103 LYS A CA 1
ATOM 799 C C . LYS A 1 103 ? -19.332 14.952 32.115 1.00 93.12 103 LYS A C 1
ATOM 801 O O . LYS A 1 103 ? -19.044 15.311 30.975 1.00 93.12 103 LYS A O 1
ATOM 806 N N . TYR A 1 104 ? -18.550 14.145 32.829 1.00 92.00 104 TYR A N 1
ATOM 807 C CA . TYR A 1 104 ? -17.285 13.622 32.315 1.00 92.00 104 TYR A CA 1
ATOM 808 C C . TYR A 1 104 ? -17.481 12.802 31.031 1.00 92.00 104 TYR A C 1
ATOM 810 O O . TYR A 1 104 ? -16.784 13.027 30.042 1.00 92.00 104 TYR A O 1
ATOM 818 N N . ALA A 1 105 ? -18.468 11.901 31.011 1.00 91.06 105 ALA A N 1
ATOM 819 C CA . ALA A 1 105 ? -18.779 11.086 29.841 1.00 91.06 105 ALA A CA 1
ATOM 820 C C . ALA A 1 105 ? -19.169 11.949 28.631 1.00 91.06 105 ALA A C 1
ATOM 822 O O . ALA A 1 105 ? -18.640 11.748 27.541 1.00 91.06 105 ALA A O 1
ATOM 823 N N . THR A 1 106 ? -20.032 12.953 28.821 1.00 93.69 106 THR A N 1
ATOM 824 C CA . THR A 1 106 ? -20.433 13.865 27.734 1.00 93.69 106 THR A CA 1
ATOM 825 C C . THR A 1 106 ? -19.259 14.679 27.191 1.00 93.69 106 THR A C 1
ATOM 827 O O . THR A 1 106 ? -19.094 14.771 25.976 1.00 93.69 106 THR A O 1
ATOM 830 N N . ALA A 1 107 ? -18.387 15.196 28.063 1.00 93.38 107 ALA A N 1
ATOM 831 C CA . ALA A 1 107 ? -17.178 15.902 27.646 1.00 93.38 107 ALA A CA 1
ATOM 832 C C . ALA A 1 107 ? -16.221 14.981 26.873 1.00 93.38 107 ALA A C 1
ATOM 834 O O . ALA A 1 107 ? -15.647 15.381 25.859 1.00 93.38 107 ALA A O 1
ATOM 835 N N . ARG A 1 108 ? -16.085 13.723 27.311 1.00 93.06 108 ARG A N 1
ATOM 836 C CA . ARG A 1 108 ? -15.254 12.727 26.631 1.00 93.06 108 ARG A CA 1
ATOM 837 C C . ARG A 1 108 ? -15.802 12.359 25.253 1.00 93.06 108 ARG A C 1
ATOM 839 O O . ARG A 1 108 ? -15.009 12.221 24.327 1.00 93.06 108 ARG A O 1
ATOM 846 N N . ILE A 1 109 ? -17.121 12.221 25.107 1.00 93.38 109 ILE A N 1
ATOM 847 C CA . ILE A 1 109 ? -17.769 11.959 23.813 1.00 93.38 109 ILE A CA 1
ATOM 848 C C . ILE A 1 109 ? -17.523 13.126 22.854 1.00 93.38 109 ILE A C 1
ATOM 850 O O . ILE A 1 109 ? -17.056 12.893 21.744 1.00 93.38 109 ILE A O 1
ATOM 854 N N . ALA A 1 110 ? -17.738 14.369 23.295 1.00 93.12 110 ALA A N 1
ATOM 855 C CA . ALA A 1 110 ? -17.520 15.551 22.459 1.00 93.12 110 ALA A CA 1
ATOM 856 C C . ALA A 1 110 ? -16.063 15.668 21.969 1.00 93.12 110 ALA A C 1
ATOM 858 O O . ALA A 1 110 ? -15.810 15.997 20.809 1.00 93.12 110 ALA A O 1
ATOM 859 N N . GLU A 1 111 ? -15.094 15.346 22.830 1.00 93.06 111 GLU A N 1
ATOM 860 C CA . GLU A 1 111 ? -13.678 15.316 22.454 1.00 93.06 111 GLU A CA 1
ATOM 861 C C . GLU A 1 111 ? -13.383 14.215 21.421 1.00 93.06 111 GLU A C 1
ATOM 863 O O . GLU A 1 111 ? -12.721 14.464 20.414 1.00 93.06 111 GLU A O 1
ATOM 868 N N . LEU A 1 112 ? -13.918 13.006 21.623 1.00 91.56 112 LEU A N 1
ATOM 869 C CA . LEU A 1 112 ? -13.755 11.896 20.677 1.00 91.56 112 LEU A CA 1
ATOM 870 C C . LEU A 1 112 ? -14.421 12.176 19.323 1.00 91.56 112 LEU A C 1
ATOM 872 O O . LEU A 1 112 ? -13.900 11.763 18.286 1.00 91.56 112 LEU A O 1
ATOM 876 N N . GLU A 1 113 ? -15.553 12.879 19.309 1.00 91.38 113 GLU A N 1
ATOM 877 C CA . GLU A 1 113 ? -16.221 13.323 18.083 1.00 91.38 113 GLU A CA 1
ATOM 878 C C . GLU A 1 113 ? -15.381 14.352 17.325 1.00 91.38 113 GLU A C 1
ATOM 880 O O . GLU A 1 113 ? -15.230 14.247 16.104 1.00 91.38 113 GLU A O 1
ATOM 885 N N . LYS A 1 114 ? -14.782 15.311 18.040 1.00 91.88 114 LYS A N 1
ATOM 886 C CA . LYS A 1 114 ? -13.870 16.295 17.451 1.00 91.88 114 LYS A CA 1
ATOM 887 C C . LYS A 1 114 ? -12.644 15.617 16.838 1.00 91.88 114 LYS A C 1
ATOM 889 O O . LYS A 1 114 ? -12.345 15.865 15.671 1.00 91.88 114 LYS A O 1
ATOM 894 N N . GLN A 1 115 ? -11.998 14.713 17.574 1.00 88.25 115 GLN A N 1
ATOM 895 C CA . GLN A 1 115 ? -10.850 13.948 17.075 1.00 88.25 115 GLN A CA 1
ATOM 896 C C . GLN A 1 115 ? -11.220 13.109 15.847 1.00 88.25 115 GLN A C 1
ATOM 898 O O . GLN A 1 115 ? -10.502 13.128 14.850 1.00 88.25 115 GLN A O 1
ATOM 903 N N . ASN A 1 116 ? -12.376 12.436 15.866 1.00 88.38 116 ASN A N 1
ATOM 904 C CA . ASN A 1 116 ? -12.873 11.697 14.704 1.00 88.38 116 ASN A CA 1
ATOM 905 C C . ASN A 1 116 ? -13.101 12.604 13.494 1.00 88.38 116 ASN A C 1
ATOM 907 O O . ASN A 1 116 ? -12.808 12.215 12.364 1.00 88.38 116 ASN A O 1
ATOM 911 N N . LYS A 1 117 ? -13.646 13.805 13.703 1.00 88.31 117 LYS A N 1
ATOM 912 C CA . LYS A 1 117 ? -13.880 14.766 12.623 1.00 88.31 117 LYS A CA 1
ATOM 913 C C . LYS A 1 117 ? -12.564 15.247 12.015 1.00 88.31 117 LYS A C 1
ATOM 915 O O . LYS A 1 117 ? -12.448 15.281 10.794 1.00 88.31 117 LYS A O 1
ATOM 920 N N . GLU A 1 118 ? -11.576 15.568 12.845 1.00 86.94 118 GLU A N 1
ATOM 921 C CA . GLU A 1 118 ? -10.238 15.969 12.396 1.00 86.94 118 GLU A CA 1
ATOM 922 C C . GLU A 1 118 ? -9.536 14.836 11.637 1.00 86.94 118 GLU A C 1
ATOM 924 O O . GLU A 1 118 ? -9.017 15.058 10.545 1.00 86.94 118 GLU A O 1
ATO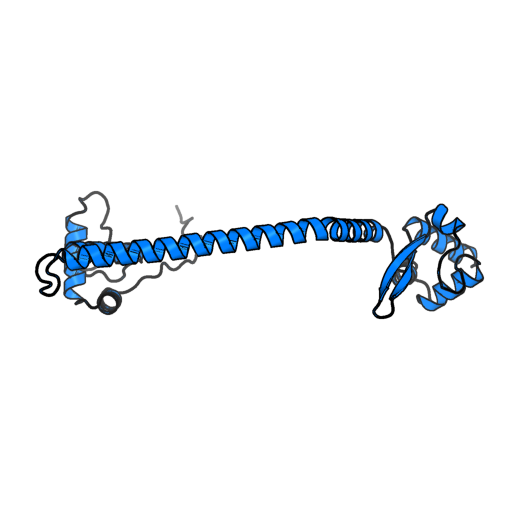M 929 N N . GLN A 1 119 ? -9.594 13.605 12.149 1.00 81.31 119 GLN A N 1
ATOM 930 C CA . GLN A 1 119 ? -9.043 12.427 11.473 1.00 81.31 119 GLN A CA 1
ATOM 931 C C . GLN A 1 119 ? -9.729 12.161 10.129 1.00 81.31 119 GLN A C 1
ATOM 933 O O . GLN A 1 119 ? -9.051 11.921 9.132 1.00 81.31 119 GLN A O 1
ATOM 938 N N . LYS A 1 120 ? -11.063 12.256 10.059 1.00 80.44 120 LYS A N 1
ATOM 939 C CA . LYS A 1 120 ? -11.805 12.121 8.794 1.00 80.44 120 LYS A CA 1
ATOM 940 C C . LYS A 1 120 ? -11.422 13.203 7.788 1.00 80.44 120 LYS A C 1
ATOM 942 O O . LYS A 1 120 ? -11.266 12.895 6.612 1.00 80.44 120 LYS A O 1
ATOM 947 N N . GLN A 1 121 ? -11.236 14.441 8.240 1.00 79.88 121 GLN A N 1
ATOM 948 C CA . GLN A 1 121 ? -10.804 15.532 7.369 1.00 79.88 121 GLN A CA 1
ATOM 949 C C . GLN A 1 121 ? -9.393 15.279 6.817 1.00 79.88 121 GLN A C 1
ATOM 951 O O . GLN A 1 121 ? -9.173 15.419 5.617 1.00 79.88 121 GLN A O 1
ATOM 956 N N . GLN A 1 122 ? -8.466 14.819 7.664 1.00 74.62 122 GLN A N 1
ATOM 957 C CA . GLN A 1 122 ? -7.121 14.429 7.235 1.00 74.62 122 GLN A CA 1
ATOM 958 C C . GLN A 1 122 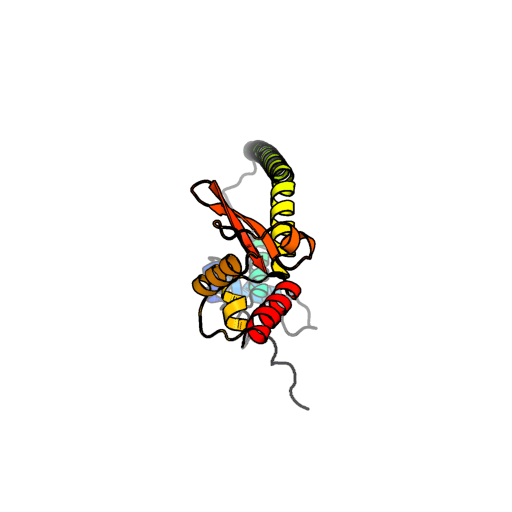? -7.146 13.266 6.237 1.00 74.62 122 GLN A C 1
ATOM 960 O O . GLN A 1 122 ? -6.377 13.278 5.279 1.00 74.62 122 GLN A O 1
ATOM 965 N N . LEU A 1 123 ? -8.034 12.283 6.419 1.00 69.00 123 LEU A N 1
ATOM 966 C CA . LEU A 1 123 ? -8.205 11.185 5.464 1.00 69.00 123 LEU A CA 1
ATOM 967 C C . LEU A 1 123 ? -8.692 11.691 4.102 1.00 69.00 123 LEU A C 1
ATOM 969 O O . LEU A 1 123 ? -8.120 11.303 3.090 1.00 69.00 123 LEU A O 1
ATOM 973 N N . ILE A 1 124 ? -9.674 12.598 4.070 1.00 72.12 124 ILE A N 1
ATOM 974 C CA . ILE A 1 124 ? -10.177 13.206 2.825 1.00 72.12 124 ILE A CA 1
ATOM 975 C C . ILE A 1 124 ? -9.069 13.989 2.105 1.00 72.12 124 ILE A C 1
ATOM 977 O O . ILE A 1 124 ? -8.937 13.900 0.887 1.00 72.12 124 ILE A O 1
ATOM 981 N N . GLU A 1 125 ? -8.237 14.730 2.841 1.00 68.25 125 GLU A N 1
ATOM 982 C CA . GLU A 1 125 ? -7.095 15.459 2.269 1.00 68.25 125 GLU A CA 1
ATOM 983 C C . GLU A 1 125 ? -5.980 14.534 1.756 1.00 68.25 125 GLU A C 1
ATOM 985 O O . GLU A 1 125 ? -5.265 14.872 0.808 1.00 68.25 125 GLU A O 1
ATOM 990 N N . GLN A 1 126 ? -5.808 13.367 2.378 1.00 67.75 126 GLN A N 1
ATOM 991 C CA . GLN A 1 126 ? -4.805 12.374 1.987 1.00 67.75 126 GLN A CA 1
ATOM 992 C C . GLN A 1 126 ? -5.280 11.458 0.857 1.00 67.75 126 GLN A C 1
ATOM 994 O O . GLN A 1 126 ? -4.447 10.975 0.093 1.00 67.75 126 GLN A O 1
ATOM 999 N N . GLN A 1 127 ? -6.588 11.264 0.703 1.00 68.81 127 GLN A N 1
ATOM 1000 C CA . GLN A 1 127 ? -7.197 10.418 -0.320 1.00 68.81 127 GLN A CA 1
ATOM 1001 C C . GLN A 1 127 ? -6.687 10.685 -1.749 1.00 68.81 127 GLN A C 1
ATOM 1003 O O . GLN A 1 127 ? -6.181 9.746 -2.359 1.00 68.81 127 GLN A O 1
ATOM 1008 N N . PRO A 1 128 ? -6.630 11.933 -2.264 1.00 66.75 128 PRO A N 1
ATOM 1009 C CA . PRO A 1 128 ? -6.095 12.176 -3.607 1.00 66.75 128 PRO A CA 1
ATOM 1010 C C . PRO A 1 128 ? -4.606 11.814 -3.752 1.00 66.75 128 PRO A C 1
ATOM 1012 O O . PRO A 1 128 ? -4.140 11.532 -4.855 1.00 66.75 128 PRO A O 1
ATOM 1015 N N . LYS A 1 129 ? -3.832 11.812 -2.655 1.00 62.41 129 LYS A N 1
ATOM 1016 C CA . LYS A 1 129 ? -2.423 11.383 -2.671 1.00 62.41 129 LYS A CA 1
ATOM 1017 C C . LYS A 1 129 ? -2.300 9.862 -2.713 1.00 62.41 129 LYS A C 1
ATOM 1019 O O . LYS A 1 129 ? -1.403 9.356 -3.386 1.00 62.41 129 LYS A O 1
ATOM 1024 N N . VAL A 1 130 ? -3.179 9.157 -2.001 1.00 65.25 130 VAL A N 1
ATOM 1025 C CA . VAL A 1 130 ? -3.249 7.690 -2.007 1.00 65.25 130 VAL A CA 1
ATOM 1026 C C . VAL A 1 130 ? -3.705 7.198 -3.378 1.00 65.25 130 VAL A C 1
ATOM 1028 O O . VAL A 1 130 ? -3.001 6.395 -3.979 1.00 65.25 130 VAL A O 1
ATOM 1031 N N . ASP A 1 131 ? -4.769 7.774 -3.937 1.00 62.47 131 ASP A N 1
ATOM 1032 C CA . ASP A 1 131 ? -5.300 7.402 -5.256 1.00 62.47 131 ASP A CA 1
ATOM 1033 C C . ASP A 1 131 ? -4.257 7.591 -6.375 1.00 62.47 131 ASP A C 1
ATOM 1035 O O . ASP A 1 131 ? -4.119 6.762 -7.280 1.00 62.47 131 ASP A O 1
ATOM 1039 N N . PHE A 1 132 ? -3.459 8.664 -6.302 1.00 59.97 132 PHE A N 1
ATOM 1040 C CA . PHE A 1 132 ? -2.348 8.893 -7.228 1.00 59.97 132 PHE A CA 1
ATOM 1041 C C . PHE A 1 132 ? -1.250 7.829 -7.088 1.00 59.97 132 PHE A C 1
ATOM 1043 O O . PHE A 1 132 ? -0.756 7.309 -8.092 1.00 59.97 132 PHE A O 1
ATOM 1050 N N . ALA A 1 133 ? -0.877 7.483 -5.854 1.00 58.50 133 ALA A N 1
ATOM 1051 C CA . ALA A 1 133 ? 0.118 6.450 -5.592 1.00 58.50 133 ALA A CA 1
ATOM 1052 C C . ALA A 1 133 ? -0.363 5.062 -6.051 1.00 58.50 133 ALA A C 1
ATOM 1054 O O . ALA A 1 133 ? 0.418 4.327 -6.656 1.00 58.50 133 ALA A O 1
ATOM 1055 N N . GLU A 1 134 ? -1.639 4.738 -5.831 1.00 60.19 134 GLU A N 1
ATOM 1056 C CA . GLU A 1 134 ? -2.267 3.484 -6.261 1.00 60.19 134 GLU A CA 1
ATOM 1057 C C . GLU A 1 134 ? -2.392 3.377 -7.783 1.00 60.19 134 GLU A C 1
ATOM 1059 O O . GLU A 1 134 ? -2.108 2.330 -8.362 1.00 60.19 134 GLU A O 1
ATOM 1064 N N . THR A 1 135 ? -2.736 4.472 -8.464 1.00 59.09 135 THR A N 1
ATOM 1065 C CA . THR A 1 135 ? -2.755 4.505 -9.935 1.00 59.09 135 THR A CA 1
ATOM 1066 C C . THR A 1 135 ? -1.356 4.238 -10.495 1.00 59.09 135 THR A C 1
ATOM 1068 O O . THR A 1 135 ? -1.187 3.450 -11.425 1.00 59.09 135 THR A O 1
ATOM 1071 N N . ILE A 1 136 ? -0.325 4.835 -9.886 1.00 58.25 136 ILE A N 1
ATOM 1072 C CA . ILE A 1 136 ? 1.073 4.618 -10.271 1.00 58.25 136 ILE A CA 1
ATOM 1073 C C . ILE A 1 136 ? 1.517 3.169 -10.029 1.00 58.25 136 ILE A C 1
ATOM 1075 O O . ILE A 1 136 ? 2.267 2.626 -10.845 1.00 58.25 136 ILE A O 1
ATOM 1079 N N . THR A 1 137 ? 1.114 2.526 -8.931 1.00 56.38 137 THR A N 1
ATOM 1080 C CA . THR A 1 137 ? 1.463 1.118 -8.674 1.00 56.38 137 THR A CA 1
ATOM 1081 C C . THR A 1 137 ? 0.696 0.162 -9.582 1.00 56.38 137 THR A C 1
ATOM 1083 O O . THR A 1 137 ? 1.312 -0.752 -10.132 1.00 56.38 137 THR A O 1
ATOM 1086 N N . ALA A 1 138 ? -0.592 0.411 -9.835 1.00 55.97 138 ALA A N 1
ATOM 1087 C CA . ALA A 1 138 ? -1.398 -0.352 -10.786 1.00 55.97 138 ALA A CA 1
ATOM 1088 C C . ALA A 1 138 ? -0.784 -0.340 -12.196 1.00 55.97 138 ALA A C 1
ATOM 1090 O O . ALA A 1 138 ? -0.617 -1.389 -12.820 1.00 55.97 138 ALA A O 1
ATOM 1091 N N . ASP A 1 139 ? -0.348 0.832 -12.662 1.00 58.50 139 ASP A N 1
ATOM 1092 C CA . ASP A 1 139 ? 0.330 0.978 -13.950 1.00 58.50 139 ASP A CA 1
ATOM 1093 C C . ASP A 1 139 ? 1.716 0.313 -13.988 1.00 58.50 139 ASP A C 1
ATOM 1095 O O . ASP A 1 139 ? 2.164 -0.125 -15.053 1.00 58.50 139 ASP A O 1
ATOM 1099 N N . GLN A 1 140 ? 2.409 0.239 -12.845 1.00 57.78 140 GLN A N 1
ATOM 1100 C CA . GLN A 1 140 ? 3.710 -0.422 -12.727 1.00 57.78 140 GLN A CA 1
ATOM 1101 C C . GLN A 1 140 ? 3.617 -1.949 -12.774 1.00 57.78 140 GLN A C 1
ATOM 1103 O O . GLN A 1 140 ? 4.580 -2.570 -13.224 1.00 57.78 140 GLN A O 1
ATOM 1108 N N . HIS A 1 141 ? 2.490 -2.561 -12.386 1.00 58.69 141 HIS A N 1
ATOM 1109 C CA . HIS A 1 141 ? 2.318 -4.021 -12.429 1.00 58.69 141 HIS A CA 1
ATOM 1110 C C . HIS A 1 141 ? 2.434 -4.613 -13.844 1.00 58.69 141 HIS A C 1
ATOM 1112 O O . HIS A 1 141 ? 2.774 -5.783 -13.986 1.00 58.69 141 HIS A O 1
ATOM 1118 N N . SER A 1 142 ? 2.223 -3.810 -14.894 1.00 70.50 142 SER A N 1
ATOM 1119 C CA . SER A 1 142 ? 2.409 -4.222 -16.295 1.00 70.50 142 SER A CA 1
ATOM 1120 C C . SER A 1 142 ? 3.793 -3.857 -16.866 1.00 70.50 142 SER A C 1
ATOM 1122 O O . SER A 1 142 ? 3.995 -3.901 -18.088 1.00 70.50 142 SER A O 1
ATOM 1124 N N . THR A 1 143 ? 4.741 -3.445 -16.019 1.00 85.06 143 THR A N 1
ATOM 1125 C CA . THR A 1 143 ? 6.077 -3.013 -16.444 1.00 85.06 143 THR A CA 1
ATOM 1126 C C . THR A 1 143 ? 7.190 -3.680 -15.645 1.00 85.06 143 THR A C 1
ATOM 1128 O O . THR A 1 143 ? 7.068 -3.930 -14.451 1.00 85.06 143 THR A O 1
ATOM 1131 N N . PHE A 1 144 ? 8.313 -3.925 -16.307 1.00 89.38 144 PHE A N 1
ATOM 1132 C CA . PHE A 1 144 ? 9.468 -4.624 -15.772 1.00 89.38 144 PHE A CA 1
ATOM 1133 C C . PHE A 1 144 ? 10.662 -3.687 -15.625 1.00 89.38 144 PHE A C 1
ATOM 1135 O O . PHE A 1 144 ? 10.889 -2.776 -16.429 1.00 89.38 144 PHE A O 1
ATOM 1142 N N . ASP A 1 145 ? 11.469 -3.937 -14.599 1.00 90.62 145 ASP A N 1
ATOM 1143 C CA . ASP A 1 145 ? 12.772 -3.301 -14.458 1.00 90.62 145 ASP A CA 1
ATOM 1144 C C . ASP A 1 145 ? 13.770 -3.840 -15.475 1.00 90.62 145 ASP A C 1
ATOM 1146 O O . ASP A 1 145 ? 13.790 -5.028 -15.781 1.00 90.62 145 ASP A O 1
ATOM 1150 N N . MET A 1 146 ? 14.702 -2.994 -15.909 1.00 89.19 146 MET A N 1
ATOM 1151 C CA . MET A 1 146 ? 15.779 -3.399 -16.822 1.00 89.19 146 MET A CA 1
ATOM 1152 C C . MET A 1 146 ? 16.625 -4.569 -16.287 1.00 89.19 146 MET A C 1
ATOM 1154 O O . MET A 1 146 ? 17.145 -5.355 -17.075 1.00 89.19 146 MET A O 1
ATOM 1158 N N . SER A 1 147 ? 16.754 -4.714 -14.960 1.00 90.06 147 SER A N 1
ATOM 1159 C CA . SER A 1 147 ? 17.374 -5.904 -14.353 1.00 90.06 147 SER A CA 1
ATOM 1160 C C . SER A 1 147 ? 16.584 -7.175 -14.659 1.00 90.06 147 SER A C 1
ATOM 1162 O O . SER A 1 147 ? 17.176 -8.181 -15.039 1.00 90.06 147 SER A O 1
ATOM 1164 N N . HIS A 1 148 ? 15.260 -7.111 -14.502 1.00 90.44 148 HIS A N 1
ATOM 1165 C CA . HIS A 1 148 ? 14.367 -8.231 -14.768 1.00 90.44 148 HIS A CA 1
ATOM 1166 C C . HIS A 1 148 ? 14.385 -8.586 -16.253 1.00 90.44 148 HIS A C 1
ATOM 1168 O O . HIS A 1 148 ? 14.588 -9.742 -16.591 1.00 90.44 148 HIS A O 1
ATOM 1174 N N . VAL A 1 149 ? 14.310 -7.586 -17.136 1.00 90.44 149 VAL A N 1
ATOM 1175 C CA . VAL A 1 149 ? 14.378 -7.792 -18.591 1.00 90.44 149 VAL A CA 1
ATOM 1176 C C . VAL A 1 149 ? 15.686 -8.467 -19.012 1.00 90.44 149 VAL A C 1
ATOM 1178 O O . VAL A 1 149 ? 15.667 -9.393 -19.817 1.00 90.44 149 VAL A O 1
ATOM 1181 N N . ALA A 1 150 ? 16.831 -8.056 -18.455 1.00 90.56 150 ALA A N 1
ATOM 1182 C CA . ALA A 1 150 ? 18.110 -8.698 -18.764 1.00 90.56 150 ALA A CA 1
ATOM 1183 C C . ALA A 1 150 ? 18.139 -10.181 -18.344 1.00 90.56 150 ALA A C 1
ATOM 1185 O O . ALA A 1 150 ? 18.674 -11.018 -19.074 1.00 90.56 150 ALA A O 1
ATOM 1186 N N . GLN A 1 151 ? 17.537 -10.504 -17.194 1.00 89.00 151 GLN A N 1
ATOM 1187 C CA . GLN A 1 151 ? 17.421 -11.872 -16.690 1.00 89.00 151 GLN A CA 1
ATOM 1188 C C . GLN A 1 151 ? 16.431 -12.709 -17.513 1.00 89.00 151 GLN A C 1
ATOM 1190 O O . GLN A 1 151 ? 16.745 -13.839 -17.884 1.00 89.00 151 GLN A O 1
ATOM 1195 N N . GLU A 1 152 ? 15.262 -12.156 -17.830 1.00 88.12 152 GLU A N 1
ATOM 1196 C CA . GLU A 1 152 ? 14.205 -12.802 -18.613 1.00 88.12 152 GLU A CA 1
ATOM 1197 C C . GLU A 1 152 ? 14.686 -13.147 -20.027 1.00 88.12 152 GLU A C 1
ATOM 1199 O O . GLU A 1 152 ? 14.464 -14.252 -20.521 1.00 88.12 152 GLU A O 1
ATOM 1204 N N . LEU A 1 153 ? 15.433 -12.234 -20.654 1.00 87.50 153 LEU A N 1
ATOM 1205 C CA . LEU A 1 153 ? 16.042 -12.439 -21.968 1.00 87.50 153 LEU A CA 1
ATOM 1206 C C . LEU A 1 153 ? 17.324 -13.287 -21.927 1.00 87.50 153 LEU A C 1
ATOM 1208 O O . LEU A 1 153 ? 17.944 -13.492 -22.970 1.00 87.50 153 LEU A O 1
ATOM 1212 N N . LYS A 1 154 ? 17.729 -13.783 -20.746 1.00 88.44 154 LYS A N 1
ATOM 1213 C CA . LYS A 1 154 ? 18.941 -14.594 -20.529 1.00 88.44 154 LYS A CA 1
ATOM 1214 C C . LYS A 1 154 ? 20.184 -13.974 -21.177 1.00 88.44 154 LYS A C 1
ATOM 1216 O O . LYS A 1 154 ? 20.991 -14.664 -21.802 1.00 88.44 154 LYS A O 1
ATOM 1221 N N . LEU A 1 155 ? 20.322 -12.653 -21.060 1.00 86.50 155 LEU A N 1
ATOM 1222 C CA . LEU A 1 155 ? 21.440 -11.936 -21.663 1.00 86.50 155 LEU A CA 1
ATOM 1223 C C . LEU A 1 155 ? 22.742 -12.277 -20.920 1.00 86.50 155 LEU A C 1
ATOM 1225 O O . LEU A 1 155 ? 22.736 -12.391 -19.695 1.00 86.50 155 LEU A O 1
ATOM 1229 N N . PRO A 1 156 ? 23.887 -12.373 -21.622 1.00 85.12 156 PRO A N 1
ATOM 1230 C CA . PRO A 1 156 ? 25.183 -12.641 -20.991 1.00 85.12 156 PRO A CA 1
ATOM 1231 C C . PRO A 1 156 ? 25.709 -11.452 -20.165 1.00 85.12 156 PRO A C 1
ATOM 1233 O O . PRO A 1 156 ? 26.808 -11.504 -19.621 1.00 85.12 156 PRO A O 1
ATOM 1236 N N . TYR A 1 157 ? 24.952 -10.357 -20.093 1.00 87.94 157 TYR A N 1
ATOM 1237 C CA . TYR A 1 157 ? 25.300 -9.128 -19.398 1.00 87.94 157 TYR A CA 1
ATOM 1238 C C . TYR A 1 157 ? 24.101 -8.584 -18.617 1.00 87.94 157 TYR A C 1
ATOM 1240 O O . TYR A 1 157 ? 22.946 -8.842 -18.945 1.00 87.94 157 TYR A O 1
ATOM 1248 N N . GLY A 1 158 ? 24.384 -7.796 -17.579 1.00 90.06 158 GLY A N 1
ATOM 1249 C CA . GLY A 1 158 ? 23.359 -7.242 -16.695 1.00 90.06 158 GLY A CA 1
ATOM 1250 C C . GLY A 1 158 ? 22.787 -5.891 -17.138 1.00 90.06 158 GLY A C 1
ATOM 1251 O O . GLY A 1 158 ? 23.075 -5.361 -18.215 1.00 90.06 158 GLY A O 1
ATOM 1252 N N . LYS A 1 159 ? 22.020 -5.287 -16.223 1.00 90.19 159 LYS A N 1
ATOM 1253 C CA . LYS A 1 159 ? 21.316 -4.005 -16.390 1.00 90.19 159 LYS A CA 1
ATOM 1254 C C . LYS A 1 159 ? 22.182 -2.881 -16.979 1.00 90.19 159 LYS A C 1
ATOM 1256 O O . LYS A 1 159 ? 21.741 -2.173 -17.877 1.00 90.19 159 LYS A O 1
ATOM 1261 N N . ASN A 1 160 ? 23.401 -2.689 -16.473 1.00 92.25 160 ASN A N 1
ATOM 1262 C CA . ASN A 1 160 ? 24.242 -1.547 -16.860 1.00 92.25 160 ASN A CA 1
ATOM 1263 C C . ASN A 1 160 ? 24.691 -1.631 -18.326 1.00 92.25 160 ASN A C 1
ATOM 1265 O O . ASN A 1 160 ? 24.678 -0.628 -19.037 1.00 92.25 160 ASN A O 1
ATOM 1269 N N . THR A 1 161 ? 25.029 -2.832 -18.794 1.00 91.75 161 THR A N 1
ATOM 1270 C CA . THR A 1 161 ? 25.400 -3.068 -20.192 1.00 91.75 161 THR A CA 1
ATOM 1271 C C . THR A 1 161 ? 24.184 -2.966 -21.107 1.00 91.75 161 THR A C 1
ATOM 1273 O O . THR A 1 161 ? 24.298 -2.404 -22.192 1.00 91.75 161 THR A O 1
ATOM 1276 N N . LEU A 1 162 ? 23.008 -3.421 -20.658 1.00 92.00 162 LEU A N 1
ATOM 1277 C CA . LEU A 1 162 ? 21.757 -3.221 -21.393 1.00 92.00 162 LEU A CA 1
ATOM 1278 C C . LEU A 1 162 ? 21.449 -1.724 -21.570 1.00 92.00 162 LEU A C 1
ATOM 1280 O O . LEU A 1 162 ? 21.169 -1.288 -22.682 1.00 92.00 162 LEU A O 1
ATOM 1284 N N . PHE A 1 163 ? 21.595 -0.911 -20.518 1.00 94.12 163 PHE A N 1
ATOM 1285 C CA . PHE A 1 163 ? 21.465 0.547 -20.624 1.00 94.12 163 PHE A CA 1
ATOM 1286 C C . PHE A 1 163 ? 22.471 1.165 -21.598 1.00 94.12 163 PHE A C 1
ATOM 1288 O O . PHE A 1 163 ? 22.103 2.046 -22.370 1.00 94.12 163 PHE A O 1
ATOM 1295 N N . ALA A 1 164 ? 23.731 0.724 -21.583 1.00 93.50 164 ALA A N 1
ATOM 1296 C CA . ALA A 1 164 ? 24.732 1.195 -22.539 1.00 93.50 164 ALA A CA 1
ATOM 1297 C C . ALA A 1 164 ? 24.321 0.869 -23.982 1.00 93.50 164 ALA A C 1
ATOM 1299 O O . ALA A 1 164 ? 24.200 1.778 -24.794 1.00 93.50 164 ALA A O 1
ATOM 1300 N N . ARG A 1 165 ? 23.961 -0.387 -24.263 1.00 92.19 165 ARG A N 1
ATOM 1301 C CA . ARG A 1 165 ? 23.530 -0.822 -25.599 1.00 92.19 165 ARG A CA 1
ATOM 1302 C C . ARG A 1 165 ? 22.304 -0.070 -26.104 1.00 92.19 165 ARG A C 1
ATOM 1304 O O . ARG A 1 165 ? 22.275 0.346 -27.255 1.00 92.19 165 ARG A O 1
ATOM 1311 N N . LEU A 1 166 ? 21.297 0.137 -25.257 1.00 92.62 166 LEU A N 1
ATOM 1312 C CA . LEU A 1 166 ? 20.105 0.889 -25.652 1.00 92.62 166 LEU A CA 1
ATOM 1313 C C . LEU A 1 166 ? 20.407 2.381 -25.891 1.00 92.62 166 LEU A C 1
ATOM 1315 O O . LEU A 1 166 ? 19.725 3.011 -26.698 1.00 92.62 166 LEU A O 1
ATOM 1319 N N . ARG A 1 167 ? 21.427 2.954 -25.238 1.00 94.50 167 ARG A N 1
ATOM 1320 C CA . ARG A 1 167 ? 21.919 4.307 -25.556 1.00 94.50 167 ARG A CA 1
ATOM 1321 C C . ARG A 1 167 ? 22.668 4.334 -26.886 1.00 94.50 167 ARG A C 1
ATOM 1323 O O . ARG A 1 167 ? 22.382 5.202 -27.703 1.00 94.50 167 ARG A O 1
ATOM 1330 N N . ASP A 1 168 ? 23.534 3.355 -27.135 1.00 92.81 168 ASP A N 1
ATOM 1331 C CA . ASP A 1 168 ? 24.291 3.243 -28.391 1.00 92.81 168 ASP A CA 1
ATOM 1332 C C . ASP A 1 168 ? 23.359 3.080 -29.605 1.00 92.81 168 ASP A C 1
ATOM 1334 O O . ASP A 1 168 ? 23.604 3.641 -30.668 1.00 92.81 168 ASP A O 1
ATOM 1338 N N . LEU A 1 169 ? 22.239 2.370 -29.429 1.00 90.38 169 LEU A N 1
ATOM 1339 C CA . LEU A 1 169 ? 21.183 2.210 -30.438 1.00 90.38 169 LEU A CA 1
ATOM 1340 C C . LEU A 1 169 ? 20.264 3.441 -30.576 1.00 90.38 169 LEU A C 1
ATOM 1342 O O . LEU A 1 169 ? 19.281 3.405 -31.318 1.00 90.38 169 LEU A O 1
ATOM 1346 N N . GLY A 1 170 ? 20.522 4.524 -29.836 1.00 92.81 170 GLY A N 1
ATOM 1347 C CA . GLY A 1 170 ? 19.705 5.738 -29.860 1.00 92.81 170 GLY A CA 1
ATOM 1348 C C . GLY A 1 170 ? 18.276 5.525 -29.355 1.00 92.81 170 GLY A C 1
ATOM 1349 O O . GLY A 1 170 ? 17.355 6.211 -29.804 1.00 92.81 170 GLY A O 1
ATOM 1350 N N . ILE A 1 171 ? 18.066 4.547 -28.466 1.00 94.38 171 ILE A N 1
ATOM 1351 C CA . ILE A 1 171 ? 16.771 4.252 -27.831 1.00 94.38 171 ILE A CA 1
ATOM 1352 C C . ILE A 1 171 ? 16.616 5.043 -26.536 1.00 94.38 171 ILE A C 1
ATOM 1354 O O . ILE A 1 171 ? 15.550 5.608 -26.272 1.00 94.38 171 ILE A O 1
ATOM 1358 N N . LEU A 1 172 ? 17.697 5.126 -25.763 1.00 95.88 172 LEU A N 1
ATOM 1359 C CA . LEU A 1 172 ? 17.776 5.901 -24.531 1.00 95.88 172 LEU A CA 1
ATOM 1360 C C . LEU A 1 172 ? 18.705 7.109 -24.698 1.00 95.88 172 LEU A C 1
ATOM 1362 O O . LEU A 1 172 ? 19.666 7.078 -25.463 1.00 95.88 172 LEU A O 1
ATOM 1366 N N . LYS A 1 173 ? 18.423 8.161 -23.936 1.00 94.44 173 LYS A N 1
ATOM 1367 C CA . LYS A 1 173 ? 19.247 9.356 -23.761 1.00 94.44 173 LYS A CA 1
ATOM 1368 C C . LYS A 1 173 ? 20.374 9.104 -22.752 1.00 94.44 173 LYS A C 1
ATOM 1370 O O . LYS A 1 173 ? 20.432 8.063 -22.093 1.00 94.44 173 LYS A O 1
ATOM 1375 N N . SER A 1 174 ? 21.271 10.078 -22.600 1.00 92.12 174 SER A N 1
ATOM 1376 C CA . SER A 1 174 ? 22.405 10.020 -21.662 1.00 92.12 174 SER A CA 1
ATOM 1377 C C . SER A 1 174 ? 21.984 9.816 -20.201 1.00 92.12 174 SER A C 1
ATOM 1379 O O . SER A 1 174 ? 22.704 9.157 -19.452 1.00 92.12 174 SER A O 1
ATOM 1381 N N . ASP A 1 175 ? 20.805 10.310 -19.824 1.00 90.50 175 ASP A N 1
ATOM 1382 C CA . ASP A 1 175 ? 20.181 10.180 -18.501 1.00 90.50 175 ASP A CA 1
ATOM 1383 C C . ASP A 1 175 ? 19.415 8.855 -18.296 1.00 90.50 175 ASP A C 1
ATOM 1385 O O . ASP A 1 175 ? 18.789 8.651 -17.256 1.00 90.50 175 ASP A O 1
ATOM 1389 N N . ASN A 1 176 ? 19.495 7.929 -19.258 1.00 91.94 176 ASN A N 1
ATOM 1390 C CA . ASN A 1 176 ? 18.769 6.655 -19.313 1.00 91.94 176 ASN A CA 1
ATOM 1391 C C . ASN A 1 176 ? 17.249 6.782 -19.496 1.00 91.94 176 ASN A C 1
ATOM 1393 O O . ASN A 1 176 ? 16.531 5.790 -19.325 1.00 91.94 176 ASN A O 1
ATOM 1397 N N . THR A 1 177 ? 16.747 7.958 -19.882 1.00 94.00 177 THR A N 1
ATOM 1398 C CA . THR A 1 177 ? 15.347 8.120 -20.287 1.00 94.00 177 THR A CA 1
ATOM 1399 C C . THR A 1 177 ? 15.168 7.763 -21.767 1.00 94.00 177 THR A C 1
ATOM 1401 O O . THR A 1 177 ? 16.017 8.104 -22.590 1.00 94.00 177 THR A O 1
ATOM 1404 N N . PRO A 1 178 ? 14.092 7.069 -22.161 1.00 95.69 178 PRO A N 1
ATOM 1405 C CA . PRO A 1 178 ? 13.811 6.774 -23.562 1.00 95.69 178 PRO A CA 1
ATOM 1406 C C . PRO A 1 178 ? 13.526 8.046 -24.363 1.00 95.69 178 PRO A C 1
ATOM 1408 O O . PRO A 1 178 ? 13.018 9.041 -23.837 1.00 95.69 178 PRO A O 1
ATOM 1411 N N . TYR A 1 179 ? 13.833 8.021 -25.661 1.00 96.62 179 TYR A N 1
ATOM 1412 C CA . TYR A 1 179 ? 13.297 9.030 -26.577 1.00 96.62 179 TYR A CA 1
ATOM 1413 C C . TYR A 1 179 ? 11.774 8.905 -26.669 1.00 96.62 179 TYR A C 1
ATOM 1415 O O . TYR A 1 179 ? 11.242 7.794 -26.657 1.00 96.62 179 TYR A O 1
ATOM 1423 N N . GLN A 1 180 ? 11.091 10.042 -26.837 1.00 92.50 180 GLN A N 1
ATOM 1424 C CA . GLN A 1 180 ? 9.627 10.128 -26.820 1.00 92.50 180 GLN A CA 1
ATOM 1425 C C . GLN A 1 180 ? 8.961 9.124 -27.773 1.00 92.50 180 GLN A C 1
ATOM 1427 O O . GLN A 1 180 ? 8.056 8.409 -27.368 1.00 92.50 180 GLN A O 1
ATOM 1432 N N . ARG A 1 181 ? 9.514 8.936 -28.981 1.00 95.38 181 ARG A N 1
ATOM 1433 C CA . ARG A 1 181 ? 9.017 7.951 -29.960 1.00 95.38 181 ARG A CA 1
ATOM 1434 C C . ARG A 1 181 ? 8.892 6.520 -29.417 1.00 95.38 181 ARG A C 1
ATOM 1436 O O . ARG A 1 181 ? 8.004 5.784 -29.835 1.00 95.38 181 ARG A O 1
ATOM 1443 N N . TYR A 1 182 ? 9.764 6.103 -28.496 1.00 94.12 182 TYR A N 1
ATOM 1444 C CA . TYR A 1 182 ? 9.718 4.761 -27.897 1.00 94.12 182 TYR A CA 1
ATOM 1445 C C . TYR A 1 182 ? 8.786 4.677 -26.678 1.00 94.12 182 TYR A C 1
ATOM 1447 O O . TYR A 1 182 ? 8.405 3.581 -26.265 1.00 94.12 182 TYR A O 1
ATOM 1455 N N . VAL A 1 183 ? 8.413 5.828 -26.114 1.00 92.50 183 VAL A N 1
ATOM 1456 C CA . VAL A 1 183 ? 7.355 5.948 -25.104 1.00 92.50 183 VAL A CA 1
ATOM 1457 C C . VAL A 1 183 ? 5.991 5.928 -25.790 1.00 92.50 183 VAL A C 1
ATOM 1459 O O . VAL A 1 183 ? 5.145 5.122 -25.423 1.00 92.50 183 VAL A O 1
ATOM 1462 N N . ASP A 1 184 ? 5.815 6.722 -26.850 1.00 90.31 184 ASP A N 1
ATOM 1463 C CA . ASP A 1 184 ? 4.552 6.837 -27.594 1.00 90.31 184 ASP A CA 1
ATOM 1464 C C . ASP A 1 184 ? 4.151 5.518 -28.269 1.00 90.31 184 ASP A C 1
ATOM 1466 O O . ASP A 1 184 ? 2.977 5.166 -28.344 1.00 90.31 184 ASP A O 1
ATOM 1470 N N . THR A 1 185 ? 5.136 4.738 -28.722 1.00 91.12 185 THR A N 1
ATOM 1471 C CA . THR A 1 185 ? 4.915 3.386 -29.268 1.00 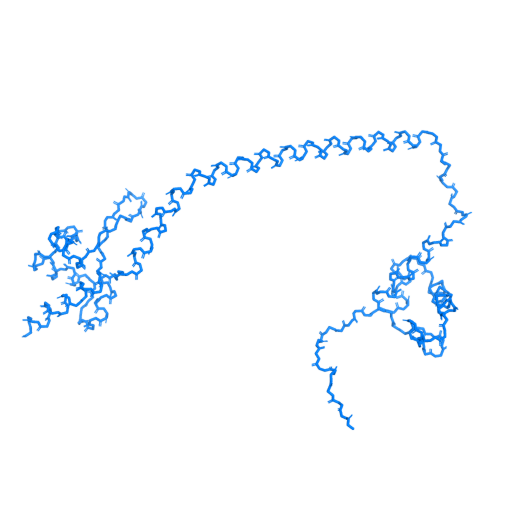91.12 185 THR A CA 1
ATOM 1472 C C . THR A 1 185 ? 4.614 2.336 -28.192 1.00 91.12 185 THR A C 1
ATOM 1474 O O . THR A 1 185 ? 4.221 1.212 -28.520 1.00 91.12 185 THR A O 1
ATOM 1477 N N . GLY A 1 186 ? 4.757 2.693 -26.912 1.00 89.94 186 GLY A N 1
ATOM 1478 C CA . GLY A 1 186 ? 4.399 1.863 -25.767 1.00 89.94 186 GLY A CA 1
ATOM 1479 C C . GLY A 1 186 ? 5.455 0.837 -25.357 1.00 89.94 186 GLY A C 1
ATOM 1480 O O . GLY A 1 186 ? 5.112 -0.118 -24.663 1.00 89.94 186 GLY A O 1
ATOM 1481 N N . TYR A 1 187 ? 6.721 0.984 -25.767 1.00 92.88 187 TYR A N 1
ATOM 1482 C CA . TYR A 1 187 ? 7.797 0.064 -25.364 1.00 92.88 187 TYR A CA 1
ATOM 1483 C C . TYR A 1 187 ? 8.347 0.374 -23.969 1.00 92.88 187 TYR A C 1
ATOM 1485 O O . TYR A 1 187 ? 8.691 -0.537 -23.215 1.00 92.88 187 TYR A O 1
ATOM 1493 N N . PHE A 1 188 ? 8.397 1.654 -23.604 1.00 94.62 188 PHE A N 1
ATOM 1494 C CA . PHE A 1 188 ? 8.925 2.103 -22.320 1.00 94.62 188 PHE A CA 1
ATOM 1495 C C . PHE A 1 188 ? 7.942 3.030 -21.615 1.00 94.62 188 PHE A C 1
ATOM 1497 O O . PHE A 1 188 ? 7.220 3.789 -22.256 1.00 94.62 188 PHE A O 1
ATOM 1504 N N . LYS A 1 189 ? 7.971 3.008 -20.283 1.00 91.69 189 LYS A N 1
ATOM 1505 C CA . LYS A 1 189 ? 7.304 3.991 -19.425 1.00 91.69 189 LYS A CA 1
ATOM 1506 C C . LYS A 1 189 ? 8.338 4.627 -18.498 1.00 91.69 189 LYS A C 1
ATOM 1508 O O . LYS A 1 189 ? 9.286 3.969 -18.070 1.00 91.69 189 LYS A O 1
ATOM 1513 N N . VAL A 1 190 ? 8.171 5.912 -18.204 1.00 91.25 190 VAL A N 1
ATOM 1514 C CA . VAL A 1 190 ? 9.058 6.660 -17.305 1.00 91.25 190 VAL A CA 1
ATOM 1515 C C . VAL A 1 190 ? 8.274 7.037 -16.065 1.00 91.25 190 VAL A C 1
ATOM 1517 O O . VAL A 1 190 ? 7.239 7.688 -16.168 1.00 91.25 190 VAL A O 1
ATOM 1520 N N . TYR A 1 191 ? 8.786 6.641 -14.904 1.00 87.81 191 TYR A N 1
ATOM 1521 C CA . TYR A 1 191 ? 8.155 6.915 -13.622 1.00 87.81 191 TYR A CA 1
ATOM 1522 C C . TYR A 1 191 ? 9.015 7.869 -12.789 1.00 87.81 191 TYR A C 1
ATOM 1524 O O . TYR A 1 191 ? 10.228 7.650 -12.668 1.00 87.81 191 TYR A O 1
ATOM 1532 N N . PRO A 1 192 ? 8.418 8.913 -12.195 1.00 86.62 192 PRO A N 1
ATOM 1533 C CA . PRO A 1 192 ? 9.076 9.705 -11.171 1.00 86.62 192 PRO A CA 1
ATOM 1534 C C . PRO A 1 192 ? 9.168 8.889 -9.878 1.00 86.62 192 PRO A C 1
ATOM 1536 O O . PRO A 1 192 ? 8.157 8.459 -9.330 1.00 86.62 192 PRO A O 1
ATOM 1539 N N . VAL A 1 193 ? 10.385 8.680 -9.382 1.00 85.31 193 VAL A N 1
ATOM 1540 C CA . VAL A 1 193 ? 10.641 8.001 -8.109 1.00 85.31 193 VAL A CA 1
ATOM 1541 C C . VAL A 1 193 ? 11.167 9.025 -7.102 1.00 85.31 193 VAL A C 1
ATOM 1543 O O . VAL A 1 193 ? 12.178 9.679 -7.385 1.00 85.31 193 VAL A O 1
ATOM 1546 N N . PRO A 1 194 ? 10.517 9.192 -5.937 1.00 83.00 194 PRO A N 1
ATOM 1547 C CA . PRO A 1 194 ? 11.000 10.091 -4.901 1.00 83.00 194 PRO A CA 1
ATOM 1548 C C . PRO A 1 194 ? 12.305 9.561 -4.297 1.00 83.00 194 PRO A C 1
ATOM 1550 O O . PRO A 1 194 ? 12.459 8.373 -4.019 1.00 83.00 194 PRO A O 1
ATOM 1553 N N . THR A 1 195 ? 13.259 10.461 -4.090 1.00 85.50 195 THR A N 1
ATOM 1554 C CA . THR A 1 195 ? 14.552 10.206 -3.448 1.00 85.50 195 THR A CA 1
ATOM 1555 C C . THR A 1 195 ? 14.812 11.282 -2.387 1.00 85.50 195 THR A C 1
ATOM 1557 O O . THR A 1 195 ? 14.219 12.359 -2.468 1.00 85.50 195 THR A O 1
ATOM 1560 N N . PRO A 1 196 ? 15.724 11.060 -1.421 1.00 84.50 196 PRO A N 1
ATOM 1561 C CA . PRO A 1 196 ? 16.028 12.054 -0.383 1.00 84.50 196 PRO A CA 1
ATOM 1562 C C . PRO A 1 196 ? 16.494 13.423 -0.911 1.00 84.50 196 PRO A C 1
ATOM 1564 O O . PRO A 1 196 ? 16.424 14.411 -0.192 1.00 84.50 196 PRO A O 1
ATOM 1567 N N . VAL A 1 197 ? 16.972 13.483 -2.159 1.00 81.50 197 VAL A N 1
ATOM 1568 C CA . VAL A 1 197 ? 17.543 14.685 -2.797 1.00 81.50 197 VAL A CA 1
ATOM 1569 C C . VAL A 1 197 ? 16.575 15.302 -3.826 1.00 81.50 197 VAL A C 1
ATOM 1571 O O . VAL A 1 197 ? 16.862 16.343 -4.408 1.00 81.50 197 VAL A O 1
ATOM 1574 N N . GLY A 1 198 ? 15.414 14.683 -4.068 1.00 84.06 198 GLY A N 1
ATOM 1575 C CA . GLY A 1 198 ? 14.430 15.137 -5.055 1.00 84.06 198 GLY A CA 1
ATOM 1576 C C . GLY A 1 198 ? 13.773 13.981 -5.807 1.00 84.06 198 GLY A C 1
ATOM 1577 O O . GLY A 1 198 ? 13.775 12.843 -5.350 1.00 84.06 198 GLY A O 1
ATOM 1578 N N . THR A 1 199 ? 13.218 14.239 -6.987 1.00 84.94 199 THR A N 1
ATOM 1579 C CA . THR A 1 199 ? 12.567 13.200 -7.804 1.00 84.94 199 THR A CA 1
ATOM 1580 C C . THR A 1 199 ? 13.498 12.731 -8.915 1.00 84.94 199 THR A C 1
ATOM 1582 O O . THR A 1 199 ? 14.007 13.545 -9.682 1.00 84.94 199 THR A O 1
ATOM 1585 N N . LYS A 1 200 ? 13.706 11.416 -9.031 1.00 87.62 200 LYS A N 1
ATOM 1586 C CA . LYS A 1 200 ? 14.514 10.801 -10.088 1.00 87.62 200 LYS A CA 1
ATOM 1587 C C . LYS A 1 200 ? 13.629 10.055 -11.078 1.00 87.62 200 LYS A C 1
ATOM 1589 O O . LYS A 1 200 ? 12.824 9.215 -10.689 1.00 87.62 200 LYS A O 1
ATOM 1594 N N . LEU A 1 201 ? 13.829 10.303 -12.368 1.00 89.31 201 LEU A N 1
ATOM 1595 C CA . LEU A 1 201 ? 13.150 9.555 -13.424 1.00 89.31 201 LEU A CA 1
ATOM 1596 C C . LEU A 1 201 ? 13.747 8.150 -13.558 1.00 89.31 201 LEU A C 1
ATOM 1598 O O . LEU A 1 201 ? 14.964 7.984 -13.662 1.00 89.31 201 LEU A O 1
ATOM 1602 N N . THR A 1 202 ? 12.881 7.140 -13.560 1.00 90.31 202 THR A N 1
ATOM 1603 C CA . THR A 1 202 ? 13.251 5.731 -13.724 1.00 90.31 202 THR A CA 1
ATOM 1604 C C . THR A 1 202 ? 12.509 5.129 -14.909 1.00 90.31 202 THR A C 1
ATOM 1606 O O . THR A 1 202 ? 11.284 5.190 -14.986 1.00 90.31 202 THR A O 1
ATOM 1609 N N . THR A 1 203 ? 13.259 4.526 -15.829 1.00 92.31 203 THR A N 1
ATOM 1610 C CA . THR A 1 203 ? 12.716 3.865 -17.021 1.00 92.31 203 THR A CA 1
ATOM 1611 C C . THR A 1 203 ? 12.334 2.422 -16.709 1.00 92.31 203 THR A C 1
ATOM 1613 O O . THR A 1 203 ? 13.171 1.642 -16.251 1.00 92.31 203 THR A O 1
ATOM 1616 N N . LYS A 1 204 ? 11.088 2.063 -17.015 1.00 92.81 204 LYS A N 1
ATOM 1617 C CA . LYS A 1 204 ? 10.544 0.702 -16.967 1.00 92.81 204 LYS A CA 1
ATOM 1618 C C . LYS A 1 204 ? 10.168 0.244 -18.376 1.00 92.81 204 LYS A C 1
ATOM 1620 O O . LYS A 1 204 ? 9.929 1.062 -19.268 1.00 92.81 204 LYS A O 1
ATOM 1625 N N . VAL A 1 205 ? 10.115 -1.065 -18.578 1.00 92.88 205 VAL A N 1
ATOM 1626 C CA . VAL A 1 205 ? 9.876 -1.699 -19.881 1.00 92.88 205 VAL A CA 1
ATOM 1627 C C . VAL A 1 205 ? 8.516 -2.387 -19.862 1.00 92.88 205 VAL A C 1
ATOM 1629 O O . VAL A 1 205 ? 8.216 -3.114 -18.926 1.00 92.88 205 VAL A O 1
ATOM 1632 N N . THR A 1 206 ? 7.673 -2.176 -20.867 1.00 92.69 206 THR A N 1
ATOM 1633 C CA . THR A 1 206 ? 6.400 -2.914 -20.984 1.00 92.69 206 THR A CA 1
ATOM 1634 C C . THR A 1 206 ? 6.649 -4.319 -21.542 1.00 92.69 206 THR A C 1
ATOM 1636 O O . THR A 1 206 ? 7.703 -4.566 -22.123 1.00 92.69 206 THR A O 1
ATOM 1639 N N . GLN A 1 207 ? 5.673 -5.232 -21.476 1.00 88.81 207 GLN A N 1
ATOM 1640 C CA . GLN A 1 207 ? 5.800 -6.547 -22.132 1.00 88.81 207 GLN A CA 1
ATOM 1641 C C . GLN A 1 207 ? 6.162 -6.426 -23.628 1.00 88.81 207 GLN A C 1
ATOM 1643 O O . GLN A 1 207 ? 7.051 -7.116 -24.122 1.00 88.81 207 GLN A O 1
ATOM 1648 N N . ARG A 1 208 ? 5.544 -5.471 -24.340 1.00 89.88 208 ARG A N 1
ATOM 1649 C CA . ARG A 1 208 ? 5.869 -5.170 -25.747 1.00 89.88 208 ARG A CA 1
ATOM 1650 C C . ARG A 1 208 ? 7.299 -4.653 -25.911 1.00 89.88 208 ARG A C 1
ATOM 1652 O O . ARG A 1 208 ? 7.947 -4.947 -26.911 1.00 89.88 208 ARG A O 1
ATOM 1659 N N . GLY A 1 209 ? 7.785 -3.873 -24.947 1.00 91.38 209 GLY A N 1
ATOM 1660 C CA . GLY A 1 209 ? 9.169 -3.413 -24.901 1.00 91.38 209 GLY A CA 1
ATOM 1661 C C . GLY A 1 209 ? 10.167 -4.553 -24.711 1.00 91.38 209 GLY A C 1
ATOM 1662 O O . GLY A 1 209 ? 11.215 -4.540 -25.349 1.00 91.38 209 GLY A O 1
ATOM 1663 N N . VAL A 1 210 ? 9.832 -5.566 -23.905 1.00 91.44 210 VAL A N 1
ATOM 1664 C CA . VAL A 1 210 ? 10.661 -6.773 -23.742 1.00 91.44 210 VAL A CA 1
ATOM 1665 C C . VAL A 1 210 ? 10.803 -7.506 -25.074 1.00 91.44 210 VAL A C 1
ATOM 1667 O O . VAL A 1 210 ? 11.921 -7.811 -25.490 1.00 91.44 210 VAL A O 1
ATOM 1670 N N . ASP A 1 211 ? 9.698 -7.711 -25.794 1.00 90.38 211 ASP A N 1
ATOM 1671 C CA . ASP A 1 211 ? 9.720 -8.346 -27.117 1.00 90.38 211 ASP A CA 1
ATOM 1672 C C . ASP A 1 211 ? 10.510 -7.527 -28.146 1.00 90.38 211 ASP A C 1
ATOM 1674 O O . ASP A 1 211 ? 11.239 -8.084 -28.970 1.00 90.38 211 ASP A O 1
ATOM 1678 N N . TYR A 1 212 ? 10.391 -6.198 -28.096 1.00 92.81 212 TYR A N 1
ATOM 1679 C CA . TYR A 1 212 ? 11.158 -5.291 -28.947 1.00 92.81 212 TYR A CA 1
ATOM 1680 C C . TYR A 1 212 ? 12.665 -5.396 -28.676 1.00 92.81 212 TYR A C 1
ATOM 1682 O O . TYR A 1 212 ? 13.448 -5.563 -29.610 1.00 92.81 212 TYR A O 1
ATOM 1690 N N . ILE A 1 213 ? 13.075 -5.371 -27.403 1.00 92.50 213 ILE A N 1
ATOM 1691 C CA . ILE A 1 213 ? 14.478 -5.538 -27.001 1.00 92.50 213 ILE A CA 1
ATOM 1692 C C . ILE A 1 213 ? 15.000 -6.918 -27.419 1.00 92.50 213 ILE A C 1
ATOM 1694 O O . ILE A 1 213 ? 16.110 -7.005 -27.940 1.00 92.50 213 ILE A O 1
ATOM 1698 N N . ARG A 1 214 ? 14.200 -7.983 -27.260 1.00 90.44 214 ARG A N 1
ATOM 1699 C CA . ARG A 1 214 ? 14.560 -9.335 -27.713 1.00 90.44 214 ARG A CA 1
ATOM 1700 C C . ARG A 1 214 ? 14.907 -9.342 -29.201 1.00 90.44 214 ARG A C 1
ATOM 1702 O O . ARG A 1 214 ? 16.007 -9.747 -29.564 1.00 90.44 214 ARG A O 1
ATOM 1709 N N . LYS A 1 215 ? 14.015 -8.807 -30.043 1.00 89.88 215 LYS A N 1
ATOM 1710 C CA . LYS A 1 215 ? 14.214 -8.727 -31.501 1.00 89.88 215 LYS A CA 1
ATOM 1711 C C . LYS A 1 215 ? 15.438 -7.899 -31.888 1.00 89.88 215 LYS A C 1
ATOM 1713 O O . LYS A 1 215 ? 16.160 -8.284 -32.799 1.00 89.88 215 LYS A O 1
ATOM 1718 N N . LEU A 1 216 ? 15.688 -6.787 -31.196 1.00 89.12 216 LEU A N 1
ATOM 1719 C CA . LEU A 1 216 ? 16.865 -5.949 -31.443 1.00 89.12 216 LEU A CA 1
ATOM 1720 C C . LEU A 1 216 ? 18.180 -6.672 -31.146 1.00 89.12 216 LEU A C 1
ATOM 1722 O O . LEU A 1 216 ? 19.165 -6.466 -31.848 1.00 89.12 216 LEU A O 1
ATOM 1726 N N . ILE A 1 217 ? 18.212 -7.484 -30.090 1.00 82.25 217 ILE A N 1
ATOM 1727 C CA . ILE A 1 217 ? 19.422 -8.196 -29.671 1.00 82.25 217 ILE A CA 1
ATOM 1728 C C . ILE A 1 217 ? 19.635 -9.455 -30.519 1.00 82.25 217 ILE A C 1
ATOM 1730 O O . ILE A 1 217 ? 20.770 -9.760 -30.874 1.00 82.25 217 ILE A O 1
ATOM 1734 N N . GLU A 1 218 ? 18.566 -10.178 -30.856 1.00 78.19 218 GLU A N 1
ATOM 1735 C CA . GLU A 1 218 ? 18.625 -11.372 -31.708 1.00 78.19 218 GLU A CA 1
ATOM 1736 C C . GLU A 1 218 ? 18.902 -11.034 -33.177 1.00 78.19 218 GLU A C 1
ATOM 1738 O O . GLU A 1 218 ? 19.632 -11.769 -33.830 1.00 78.19 218 GLU A O 1
ATOM 1743 N N . GLY A 1 219 ? 18.390 -9.908 -33.684 1.00 64.00 219 GLY A N 1
ATOM 1744 C CA . GLY A 1 219 ? 18.638 -9.445 -35.055 1.00 64.00 219 GLY A CA 1
ATOM 1745 C C . GLY A 1 219 ? 20.043 -8.884 -35.306 1.00 64.00 219 GLY A C 1
ATOM 1746 O O . GLY A 1 219 ? 20.370 -8.585 -36.448 1.00 64.00 219 GLY A O 1
ATOM 1747 N N . ASN A 1 220 ? 20.861 -8.742 -34.257 1.00 56.09 220 ASN A N 1
ATOM 1748 C CA . ASN A 1 220 ? 22.255 -8.284 -34.316 1.00 56.09 220 ASN A CA 1
ATOM 1749 C C . ASN A 1 220 ? 23.269 -9.421 -34.046 1.00 56.09 220 ASN A C 1
ATOM 1751 O O . ASN A 1 220 ? 24.426 -9.138 -33.720 1.00 56.09 220 ASN A O 1
ATOM 1755 N N . LYS A 1 221 ? 22.834 -10.687 -34.119 1.00 48.03 221 LYS A N 1
ATOM 1756 C CA . LYS A 1 221 ? 23.699 -11.876 -34.061 1.00 48.03 221 LYS A CA 1
ATOM 1757 C C . LYS A 1 221 ? 24.081 -12.378 -35.446 1.00 48.03 221 LYS A C 1
ATOM 1759 O O . LYS A 1 221 ? 23.237 -12.280 -36.360 1.00 48.03 221 LYS A O 1
#

Secondary structure (DSSP, 8-state):
----SS-S-------B-HHHHHHHHTS-HHHHHHHHHHHHHHS-SSSS-SS-EETTEE--B-HHHHHHHHHHHHHT--S--TT----HHHHHHHHHHHHHHHHHHHHHHHHHHHHHHHHHHHHHHHHHHHHHHHHHHHHHTTEEEHHHHHHHTT-SS-HHHHHHHHHHTTSB-TTSPBPHHHHHTTSEEEEEEEETTEEEEEEEEEHHHHHHHHHHHHTT-

Radius of gyration: 39.09 Å; chains: 1; bounding box: 63×65×95 Å

Foldseek 3Di:
DDDPDPPDDPPPQDKDALVVLCVVLVHDSVLLLVLQVVQQVVDDDPDDGPADDDVSGRGIDGPVRSVVSVVSVVVPPPDDDPPDDPDPVVVVVVVVVVVVVVVVVVVVVVVVVVVVVVVVVVCVVCVVVVVVVVVVVVVCVQWAALQVLCVVLVPPDGSVVLLVVCVVVQQADPLSHGDVVCVVVPQKDWDFDADPVGTRIGIIGGPVVSVVSSCVVVVVD

Sequence (221 aa):
MNNISNELIGITEKTMTVQELADSLHVSDKTIRRTIISINETLDSTAQGYIHTENGIAIRLTEAQCTRIKMELEGHHNLADNTAVKTVSNDMEFFAKSIELQKYATARIAELEKQNKEQKQQLIEQQPKVDFAETITADQHSTFDMSHVAQELKLPYGKNTLFARLRDLGILKSDNTPYQRYVDTGYFKVYPVPTPVGTKLTTKVTQRGVDYIRKLIEGNK

pLDDT: mean 75.99, std 16.75, range [28.59, 96.62]